Protein AF-A0A954REB1-F1 (afdb_monomer)

Foldseek 3Di:
DADALDADDDPVDGPPPLLQLQQLVNLVVCCVPFQQGARNQLRHGSVVSNVLLVVAFLEEEEEEDPLVLLQLLQVLLCVVQVAAEQEQDPLPPPDDDPDDPLVSLLVSLLVVLVSQVPDPSVGRYYYSDFSVLSVVVSVVVCVVDNDVVSVVSSVVSVVSGGGHSEYEYAAAPVDPSRVVVVVCCRPPVSHRYHYDHNDDSVVSNVVVNVSSVSSDDD

pLDDT: mean 83.95, std 13.03, range [30.69, 96.88]

Radius of gyration: 17.75 Å; Cα contacts (8 Å, |Δi|>4): 307; chains: 1; bounding box: 45×38×48 Å

Secondary structure (DSSP, 8-state):
--BTB--EEETTEEES-TTGGG-HHHHHHHHHHHTT-EETTTTEEHHHHHHHHHHS-SEEEEE-SSSHHHHHHHHHHHHHHTPEEEPPPPP---S-TT---HHHHHHHHHHHHHHHHT--TTS-EEES--HHHHHHHHHHHHHHH--HHHHHHHHHHHHHSPPPSEEEEEE-TT-HHHHHHHHHIIIII-S-EEEEES--HHHHHHHHHHHHHHHS--

Solvent-accessible surface area (backbone atoms only — not comparable to full-atom values): 12223 Å² total; per-residue (Å²): 108,76,61,78,79,52,75,41,86,48,101,90,48,52,34,47,39,73,66,51,66,54,25,41,88,56,29,55,66,44,28,76,79,45,24,78,46,57,41,74,68,43,70,39,28,33,37,56,39,44,48,45,58,71,72,43,48,53,32,36,21,28,35,39,89,80,41,58,65,29,44,54,31,39,54,52,38,19,64,77,69,73,26,49,72,45,70,70,75,82,75,76,79,83,63,58,93,94,59,76,48,72,66,57,54,52,49,54,50,49,54,52,39,53,54,62,68,65,57,64,60,92,42,43,34,38,21,31,46,45,74,62,65,55,47,53,56,49,49,59,47,38,76,76,77,55,55,73,67,57,55,49,53,48,53,56,51,60,74,67,41,83,76,53,52,34,39,34,38,48,32,44,90,88,39,68,72,44,47,54,52,49,50,44,42,58,71,70,63,31,55,47,53,46,81,40,73,66,60,53,63,68,57,45,34,50,53,51,51,52,47,56,59,35,40,54,85,131

Nearest PDB structures (foldseek):
  2cg8-assembly1_A-2  TM=9.782E-01  e=6.338E-03  Streptococcus pneumoniae
  2cg8-assembly1_D-2  TM=9.813E-01  e=1.199E-02  Streptococcus pneumoniae
  2cg8-assembly1_B-2  TM=9.786E-01  e=1.697E-02  Streptococcus pneumoniae
  2cg8-assembly1_C-2  TM=9.759E-01  e=2.267E-02  Streptococcus pneumoniae
  5hj7-assembly1_A  TM=1.704E-01  e=1.960E+00  Mycobacterium tuberculosis H37Rv

Structure (mmCIF, N/CA/C/O backbone):
data_AF-A0A954REB1-F1
#
_entry.id   AF-A0A954REB1-F1
#
loop_
_atom_site.group_PDB
_atom_site.id
_atom_site.type_symbol
_atom_site.label_atom_id
_atom_site.label_alt_id
_atom_site.label_comp_id
_atom_site.label_asym_id
_atom_site.label_entity_id
_atom_site.label_seq_id
_atom_site.pdbx_PDB_ins_code
_atom_site.Cartn_x
_atom_site.Cartn_y
_atom_site.Cartn_z
_atom_site.occupancy
_atom_site.B_iso_or_equiv
_atom_site.auth_seq_id
_atom_site.auth_comp_id
_atom_site.auth_asym_id
_atom_site.auth_atom_id
_atom_site.pdbx_PDB_model_num
ATOM 1 N N . LEU A 1 1 ? -13.334 11.063 14.063 1.00 62.19 1 LEU A N 1
ATOM 2 C CA . LEU A 1 1 ? -12.791 10.018 13.163 1.00 62.19 1 LEU A CA 1
ATOM 3 C C . LEU A 1 1 ? -13.455 10.110 11.793 1.00 62.19 1 LEU A C 1
ATOM 5 O O . LEU A 1 1 ? -12.738 10.362 10.836 1.00 62.19 1 LEU A O 1
ATOM 9 N N . LEU A 1 2 ? -14.789 10.056 11.723 1.00 56.69 2 LEU A N 1
ATOM 10 C CA . LEU A 1 2 ? -15.603 10.371 10.538 1.00 56.69 2 LEU A CA 1
ATOM 11 C C . LEU A 1 2 ? -16.667 11.426 10.893 1.00 56.69 2 LEU A C 1
ATOM 13 O O . LEU A 1 2 ? -17.084 11.494 12.048 1.00 56.69 2 LEU A O 1
ATOM 17 N N . HIS A 1 3 ? -17.086 12.249 9.927 1.00 58.00 3 HIS A N 1
ATOM 18 C CA . HIS A 1 3 ? -18.215 13.182 10.062 1.00 58.00 3 HIS A CA 1
ATOM 19 C C . HIS A 1 3 ? -18.982 13.246 8.730 1.00 58.00 3 HIS A C 1
ATOM 21 O O . HIS A 1 3 ? -18.710 14.092 7.873 1.00 58.00 3 HIS A O 1
ATOM 27 N N . GLY A 1 4 ? -19.910 12.306 8.527 1.00 65.44 4 GLY A N 1
ATOM 28 C CA . GLY A 1 4 ? -20.560 12.104 7.227 1.00 65.44 4 GLY A CA 1
ATOM 29 C C . GLY A 1 4 ? -19.529 11.853 6.118 1.00 65.44 4 GLY A C 1
ATOM 30 O O . GLY A 1 4 ? -18.540 11.165 6.345 1.00 65.44 4 GLY A O 1
ATOM 31 N N . GLN A 1 5 ? -19.722 12.483 4.955 1.00 67.38 5 GLN A N 1
ATOM 32 C CA . GLN A 1 5 ? -18.814 12.407 3.795 1.00 67.38 5 GLN A CA 1
ATOM 33 C C . GLN A 1 5 ? -17.758 13.525 3.764 1.00 67.38 5 GLN A C 1
ATOM 35 O O . GLN A 1 5 ? -17.158 13.802 2.725 1.00 67.38 5 GLN A O 1
ATOM 40 N N . GLN A 1 6 ? -17.567 14.243 4.872 1.00 67.31 6 GLN A N 1
ATOM 41 C CA . GLN A 1 6 ? -16.734 15.437 4.879 1.00 67.31 6 GLN A CA 1
ATOM 42 C C . GLN A 1 6 ? -15.244 15.091 4.798 1.00 67.31 6 GLN A C 1
ATOM 44 O O . GLN A 1 6 ? -14.688 14.494 5.719 1.00 67.31 6 GLN A O 1
ATOM 49 N N . ILE A 1 7 ? -14.595 15.567 3.734 1.00 72.62 7 ILE A N 1
ATOM 50 C CA . ILE A 1 7 ? -13.138 15.652 3.641 1.00 72.62 7 ILE A CA 1
ATOM 51 C C . ILE A 1 7 ? -12.725 17.080 4.001 1.00 72.62 7 ILE A C 1
ATOM 53 O O . ILE A 1 7 ? -13.187 18.043 3.388 1.00 72.62 7 ILE A O 1
ATOM 57 N N . ARG A 1 8 ? -11.876 17.234 5.016 1.00 73.00 8 ARG A N 1
ATOM 58 C CA . ARG A 1 8 ? -11.243 18.512 5.371 1.00 73.00 8 ARG A CA 1
ATOM 59 C C . ARG A 1 8 ? -9.771 18.263 5.603 1.00 73.00 8 ARG A C 1
ATOM 61 O O . ARG A 1 8 ? -9.441 17.388 6.387 1.00 73.00 8 ARG A O 1
ATOM 68 N N . ASP A 1 9 ? -8.917 19.049 4.968 1.00 64.69 9 ASP A N 1
ATOM 69 C CA . ASP A 1 9 ? -7.474 18.999 5.178 1.00 64.69 9 ASP A CA 1
ATOM 70 C C . ASP A 1 9 ? -6.990 20.414 5.494 1.00 64.69 9 ASP A C 1
ATOM 72 O O . ASP A 1 9 ? -6.832 21.258 4.615 1.00 64.69 9 ASP A O 1
ATOM 76 N N . THR A 1 10 ? -6.884 20.718 6.784 1.00 71.88 10 THR A N 1
ATOM 77 C CA . THR A 1 10 ? -6.397 22.006 7.286 1.00 71.88 10 THR A CA 1
ATOM 78 C C . THR A 1 10 ? -5.258 21.757 8.271 1.00 71.88 10 THR A C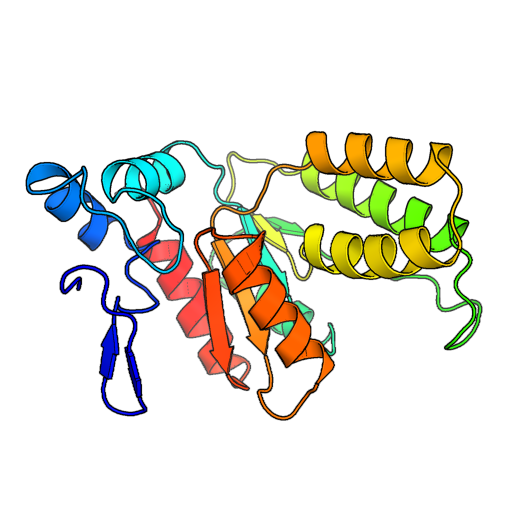 1
ATOM 80 O O . THR A 1 10 ? -5.252 20.707 8.919 1.00 71.88 10 THR A O 1
ATOM 83 N N . PRO A 1 11 ? -4.356 22.730 8.504 1.00 65.88 11 PRO A N 1
ATOM 84 C CA . PRO A 1 11 ? -3.264 22.565 9.468 1.00 65.88 11 PRO A CA 1
ATOM 85 C C . PRO A 1 11 ? -3.715 22.176 10.886 1.00 65.88 11 PRO A C 1
ATOM 87 O O . PRO A 1 11 ? -2.928 21.639 11.656 1.00 65.88 11 PRO A O 1
ATOM 90 N N . ARG A 1 12 ? -4.974 22.463 11.253 1.00 62.84 12 ARG A N 1
ATOM 91 C CA . ARG A 1 12 ? -5.532 22.203 12.592 1.00 62.84 12 ARG A CA 1
ATOM 92 C C . ARG A 1 12 ? -6.494 21.015 12.645 1.00 62.84 12 ARG A C 1
ATOM 94 O O . ARG A 1 12 ? -6.843 20.579 13.737 1.00 62.84 12 ARG A O 1
ATOM 101 N N . LEU A 1 13 ? -6.961 20.516 11.501 1.00 53.03 13 LEU A N 1
ATOM 102 C CA . LEU A 1 13 ? -7.974 19.465 11.432 1.00 53.03 13 LEU A CA 1
ATOM 103 C C . LEU A 1 13 ? -7.903 18.742 10.089 1.00 53.03 13 LEU A C 1
ATOM 105 O O . LEU A 1 13 ? -8.109 19.363 9.043 1.00 53.03 13 LEU A O 1
ATOM 109 N N . SER A 1 14 ? -7.700 17.427 10.155 1.00 64.06 14 SER A N 1
ATOM 110 C CA . SER A 1 14 ? -7.816 16.525 9.014 1.00 64.06 14 SER A CA 1
ATOM 111 C C . SER A 1 14 ? -8.945 15.513 9.260 1.00 64.06 14 SER A C 1
ATOM 113 O O . SER A 1 14 ? -8.950 14.815 10.279 1.00 64.06 14 SER A O 1
ATOM 115 N N . LEU A 1 15 ? -9.940 15.492 8.370 1.00 66.50 15 LEU A N 1
ATOM 116 C CA . LEU A 1 15 ? -11.106 14.608 8.390 1.00 66.50 15 LEU A CA 1
ATOM 117 C C . LEU A 1 15 ? -11.253 13.899 7.035 1.00 66.50 15 LEU A C 1
ATOM 119 O O . LEU A 1 15 ? -11.183 14.580 6.011 1.00 66.50 15 LEU A O 1
ATOM 123 N N . PRO A 1 16 ? -11.516 12.579 7.019 1.00 69.19 16 PRO A N 1
ATOM 124 C CA . PRO A 1 16 ? -11.254 11.637 8.111 1.00 69.19 16 PRO A CA 1
ATOM 125 C C . PRO A 1 16 ? -9.774 11.670 8.511 1.00 69.19 16 PRO A C 1
ATOM 127 O O . PRO A 1 16 ? -8.917 12.094 7.737 1.00 69.19 16 PRO A O 1
ATOM 130 N N . HIS A 1 17 ? -9.466 11.272 9.750 1.00 75.44 17 HIS A N 1
ATOM 131 C CA . HIS A 1 17 ? -8.082 11.342 10.221 1.00 75.44 17 HIS A CA 1
ATOM 132 C C . HIS A 1 17 ? -7.192 10.471 9.309 1.00 75.44 17 HIS A C 1
ATOM 134 O O . HIS A 1 17 ? -7.481 9.278 9.197 1.00 75.44 17 HIS A O 1
ATOM 140 N N . PRO A 1 18 ? -6.083 10.990 8.740 1.00 72.19 18 PRO A N 1
ATOM 141 C CA . PRO A 1 18 ? -5.297 10.307 7.700 1.00 72.19 18 PRO A CA 1
ATOM 142 C C . PRO A 1 18 ? -4.797 8.914 8.089 1.00 72.19 18 PRO A C 1
ATOM 144 O O . PRO A 1 18 ? -4.505 8.076 7.247 1.00 72.19 18 PRO A O 1
ATOM 147 N N .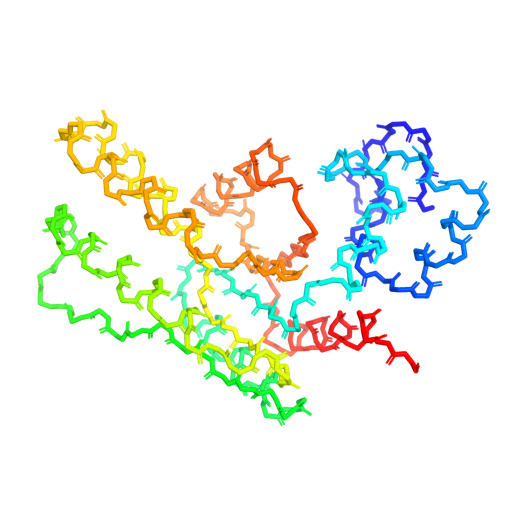 ARG A 1 19 ? -4.683 8.667 9.399 1.00 84.88 19 ARG A N 1
ATOM 148 C CA . ARG A 1 19 ? -4.205 7.398 9.960 1.00 84.88 19 ARG A CA 1
ATOM 149 C C . ARG A 1 19 ? -5.311 6.417 10.368 1.00 84.88 19 ARG A C 1
ATOM 151 O O . ARG A 1 19 ? -5.005 5.376 10.931 1.00 84.88 19 ARG A O 1
ATOM 158 N N . MET A 1 20 ? -6.589 6.747 10.174 1.00 87.44 20 MET A N 1
ATOM 159 C CA . MET A 1 20 ? -7.708 5.889 10.594 1.00 87.44 20 MET A CA 1
ATOM 160 C C . MET A 1 20 ? -7.754 4.585 9.789 1.00 87.44 20 MET A C 1
ATOM 162 O O . MET A 1 20 ? -7.896 3.518 10.378 1.00 87.44 20 MET A O 1
ATOM 166 N N . ALA A 1 21 ? -7.574 4.678 8.468 1.00 88.50 21 ALA A N 1
ATOM 167 C CA . ALA A 1 21 ? -7.785 3.599 7.499 1.00 88.50 21 ALA A CA 1
ATOM 168 C C . ALA A 1 21 ? -6.888 2.359 7.679 1.00 88.50 21 ALA A C 1
ATOM 170 O O . ALA A 1 21 ? -7.096 1.351 7.012 1.00 88.50 21 ALA A O 1
ATOM 171 N N . PHE A 1 22 ? -5.893 2.420 8.564 1.00 89.88 22 PHE A N 1
ATOM 172 C CA . PHE A 1 22 ? -4.959 1.324 8.820 1.00 89.88 22 PHE A CA 1
ATOM 173 C C . PHE A 1 22 ? -4.691 1.077 10.313 1.00 89.88 22 PHE A C 1
ATOM 175 O O . PHE A 1 22 ? -3.800 0.311 10.667 1.00 89.88 22 PHE A O 1
ATOM 182 N N . ARG A 1 23 ? -5.447 1.710 11.220 1.00 92.50 23 ARG A N 1
ATOM 183 C CA . ARG A 1 23 ? -5.324 1.464 12.665 1.00 92.50 23 ARG A CA 1
ATOM 184 C C . ARG A 1 23 ? -6.341 0.422 13.094 1.00 92.50 23 ARG A C 1
ATOM 186 O O . ARG A 1 23 ? -7.515 0.744 13.270 1.00 92.50 23 ARG A O 1
ATOM 193 N N . ARG A 1 24 ? -5.889 -0.811 13.329 1.00 91.75 24 ARG A N 1
ATOM 194 C CA . ARG A 1 24 ? -6.768 -1.923 13.717 1.00 91.75 24 ARG A CA 1
ATOM 195 C C . ARG A 1 24 ? -7.590 -1.607 14.968 1.00 91.75 24 ARG A C 1
ATOM 197 O O . ARG A 1 24 ? -8.799 -1.783 14.950 1.00 91.75 24 ARG A O 1
ATOM 204 N N . PHE A 1 25 ? -6.966 -1.051 16.007 1.00 89.94 25 PHE A N 1
ATOM 205 C CA . PHE A 1 25 ? -7.645 -0.675 17.258 1.00 89.94 25 PHE A CA 1
ATOM 206 C C . PHE A 1 25 ? -8.690 0.446 17.099 1.00 89.94 25 PHE A C 1
ATOM 208 O O . PHE A 1 25 ? -9.474 0.683 18.010 1.00 89.94 25 PHE A O 1
ATOM 215 N N . VAL A 1 26 ? -8.696 1.153 15.963 1.00 91.00 26 VAL A N 1
ATOM 216 C CA . VAL A 1 26 ? -9.747 2.115 15.603 1.00 91.00 26 VAL A CA 1
ATOM 217 C C . VAL A 1 26 ? -10.823 1.433 14.763 1.00 91.00 26 VAL A C 1
ATOM 219 O O . VAL A 1 26 ? -12.008 1.617 15.019 1.00 91.00 26 VAL A O 1
ATOM 222 N N . LEU A 1 27 ? -10.413 0.646 13.767 1.00 93.50 27 LEU A N 1
ATOM 223 C CA . LEU A 1 27 ? -11.323 0.012 12.816 1.00 93.50 27 LEU A CA 1
ATOM 224 C C . LEU A 1 27 ? -12.145 -1.116 13.436 1.00 93.50 27 LEU A C 1
ATOM 226 O O . LEU A 1 27 ? -13.314 -1.237 13.100 1.00 93.50 27 LEU A O 1
ATOM 230 N N . GLN A 1 28 ? -11.571 -1.910 14.341 1.00 94.06 28 GLN A N 1
ATOM 231 C CA . GLN A 1 28 ? -12.268 -3.020 14.992 1.00 94.06 28 GLN A CA 1
ATOM 232 C C . GLN A 1 28 ? -13.515 -2.555 15.766 1.00 94.06 28 GLN A C 1
ATOM 234 O O . GLN A 1 28 ? -14.609 -2.966 15.383 1.00 94.06 28 GLN A O 1
ATOM 239 N N . PRO A 1 29 ? -13.419 -1.645 16.757 1.00 94.12 29 PRO A N 1
ATOM 240 C CA . PRO A 1 29 ? -14.615 -1.151 17.440 1.00 94.12 29 PRO A CA 1
ATOM 241 C C . PRO A 1 29 ? -15.532 -0.336 16.514 1.00 94.12 29 PRO A C 1
ATOM 243 O O . PRO A 1 29 ? -16.748 -0.367 16.671 1.00 94.12 29 PRO A O 1
ATOM 246 N N . ALA A 1 30 ? -14.990 0.383 15.522 1.00 92.69 30 ALA A N 1
ATOM 247 C CA . ALA A 1 30 ? -15.815 1.127 14.568 1.00 92.69 30 ALA A CA 1
ATOM 248 C C . ALA A 1 30 ? -16.649 0.201 13.661 1.00 92.69 30 ALA A C 1
ATOM 250 O O . ALA A 1 30 ? -17.788 0.530 13.336 1.00 92.69 30 ALA A O 1
ATOM 251 N N . ALA A 1 31 ? -16.110 -0.959 13.280 1.00 94.81 31 ALA A N 1
ATOM 252 C CA . ALA A 1 31 ? -16.818 -1.948 12.474 1.00 94.81 31 ALA A CA 1
ATOM 253 C C . ALA A 1 31 ? -17.989 -2.590 13.235 1.00 94.81 31 ALA A C 1
ATOM 255 O O . ALA A 1 31 ? -19.005 -2.895 12.616 1.00 94.81 31 ALA A O 1
ATOM 256 N N . GLU A 1 32 ? -17.873 -2.743 14.559 1.00 94.56 32 GLU A N 1
ATOM 257 C CA . GLU A 1 32 ? -18.934 -3.285 15.421 1.00 94.56 32 GLU A CA 1
ATOM 258 C C . GLU A 1 32 ? -20.166 -2.369 15.488 1.00 94.56 32 GLU A C 1
ATOM 260 O O . GLU A 1 32 ? -21.291 -2.858 15.574 1.00 94.56 32 GLU A O 1
ATOM 265 N N . VAL A 1 33 ? -19.969 -1.046 15.430 1.00 94.50 33 VAL A N 1
ATOM 266 C CA . VAL A 1 33 ? -21.052 -0.055 15.591 1.00 94.50 33 VAL A CA 1
ATOM 267 C C . VAL A 1 33 ? -21.540 0.570 14.282 1.00 94.50 33 VAL A C 1
ATOM 269 O O . VAL A 1 33 ? -22.653 1.087 14.238 1.00 94.50 33 VAL A O 1
ATOM 272 N N . GLY A 1 34 ? -20.724 0.561 13.227 1.00 93.25 34 GLY A N 1
ATOM 273 C CA . GLY A 1 34 ? -21.002 1.272 11.974 1.00 93.25 34 GLY A CA 1
ATOM 274 C C . GLY A 1 34 ? -20.155 0.760 10.814 1.00 93.25 34 GLY A C 1
ATOM 275 O O . GLY A 1 34 ? -19.508 1.540 10.114 1.00 93.25 34 GLY A O 1
ATOM 276 N N . GLY A 1 35 ? -20.103 -0.562 10.635 1.00 93.50 35 GLY A N 1
ATOM 277 C CA . GLY A 1 35 ? -19.270 -1.208 9.618 1.00 93.50 35 GLY A CA 1
ATOM 278 C C . GLY A 1 35 ? -19.578 -0.806 8.172 1.00 93.50 35 GLY A C 1
ATOM 279 O O . GLY A 1 35 ? -18.681 -0.883 7.336 1.00 93.50 35 GLY A O 1
ATOM 280 N N . ASP A 1 36 ? -20.792 -0.341 7.883 1.00 95.88 36 ASP A N 1
ATOM 281 C CA . ASP A 1 36 ? -21.260 0.138 6.577 1.00 95.88 36 ASP A CA 1
ATOM 282 C C . ASP A 1 36 ? -20.881 1.599 6.276 1.00 95.88 36 ASP A C 1
ATOM 284 O O . ASP A 1 36 ? -20.963 2.034 5.124 1.00 95.88 36 ASP A O 1
ATOM 288 N N . MET A 1 37 ? -20.411 2.355 7.276 1.00 93.62 37 MET A N 1
ATOM 289 C CA . MET A 1 37 ? -19.934 3.724 7.079 1.00 93.62 37 MET A CA 1
ATOM 290 C C . MET A 1 37 ? -18.781 3.754 6.077 1.00 93.62 37 MET A C 1
ATOM 292 O O . MET A 1 37 ? -17.829 2.984 6.185 1.00 93.62 37 MET A O 1
ATOM 296 N N . VAL A 1 38 ? -18.843 4.680 5.122 1.00 92.94 38 VAL A N 1
ATOM 297 C CA . VAL A 1 38 ? -17.830 4.823 4.072 1.00 92.94 38 VAL A CA 1
ATOM 298 C C . VAL A 1 38 ? -16.747 5.804 4.511 1.00 92.94 38 VAL A C 1
ATOM 300 O O . VAL A 1 38 ? -17.036 6.930 4.910 1.00 92.94 38 VAL A O 1
ATOM 303 N N . ASP A 1 39 ? -15.488 5.392 4.397 1.00 90.06 39 ASP A N 1
ATOM 304 C CA . ASP A 1 39 ? -14.339 6.285 4.460 1.00 90.06 39 ASP A CA 1
ATOM 305 C C . ASP A 1 39 ? -14.210 7.040 3.124 1.00 90.06 39 ASP A C 1
ATOM 307 O O . ASP A 1 39 ? -13.945 6.417 2.095 1.00 90.06 39 ASP A O 1
ATOM 311 N N . PRO A 1 40 ? -14.386 8.372 3.083 1.00 87.25 40 PRO A N 1
ATOM 312 C CA . PRO A 1 40 ? -14.406 9.114 1.824 1.00 87.25 40 PRO A CA 1
ATOM 313 C C . PRO A 1 40 ? -13.034 9.198 1.129 1.00 87.25 40 PRO A C 1
ATOM 315 O O . PRO A 1 40 ? -12.990 9.525 -0.055 1.00 87.25 40 PRO A O 1
ATOM 318 N N . GLN A 1 41 ? -11.925 8.888 1.819 1.00 85.69 41 GLN A N 1
ATOM 319 C CA . GLN A 1 41 ? -10.585 8.858 1.214 1.00 85.69 41 GLN A CA 1
ATOM 320 C C . GLN A 1 41 ? -10.383 7.615 0.338 1.00 85.69 41 GLN A C 1
ATOM 322 O O . GLN A 1 41 ? -9.893 7.711 -0.784 1.00 85.69 41 GLN A O 1
ATOM 327 N N . THR A 1 42 ? -10.780 6.445 0.835 1.00 90.06 42 THR A N 1
ATOM 328 C CA . THR A 1 42 ? -10.662 5.166 0.115 1.00 90.06 42 THR A CA 1
ATOM 329 C C . THR A 1 42 ? -11.935 4.791 -0.647 1.00 90.06 42 THR A C 1
ATOM 331 O O . THR A 1 42 ? -11.910 3.965 -1.554 1.00 90.06 42 THR A O 1
ATOM 334 N N . GLY A 1 43 ? -13.079 5.378 -0.294 1.00 92.19 43 GLY A N 1
ATOM 335 C CA . GLY A 1 43 ? -14.395 4.930 -0.751 1.00 92.19 43 GLY A CA 1
ATOM 336 C C . GLY A 1 43 ? -14.786 3.547 -0.218 1.00 92.19 43 GLY A C 1
ATOM 337 O O . GLY A 1 43 ? -15.731 2.947 -0.728 1.00 92.19 43 GLY A O 1
ATOM 338 N N . TRP A 1 44 ? -14.054 3.002 0.758 1.00 94.75 44 TRP A N 1
ATOM 339 C CA . TRP A 1 44 ? -14.336 1.698 1.351 1.00 94.75 44 TRP A CA 1
ATOM 340 C C . TRP A 1 44 ? -15.157 1.852 2.622 1.00 94.75 44 TRP A C 1
ATOM 342 O O . TRP A 1 44 ? -15.005 2.814 3.369 1.00 94.75 44 TRP A O 1
ATOM 352 N N . THR A 1 45 ? -16.006 0.868 2.895 1.00 96.12 45 THR A N 1
ATOM 353 C CA . THR A 1 45 ? -16.679 0.756 4.191 1.00 96.12 45 THR A CA 1
ATOM 354 C C . THR A 1 45 ? -15.664 0.470 5.301 1.00 96.12 45 THR A C 1
ATOM 356 O O . THR A 1 45 ? -14.657 -0.196 5.040 1.00 96.12 45 THR A O 1
ATOM 359 N N . ILE A 1 46 ? -15.952 0.857 6.542 1.00 95.75 46 ILE A N 1
ATOM 360 C CA . ILE A 1 46 ? -15.113 0.522 7.703 1.00 95.75 46 ILE A CA 1
ATOM 361 C C . ILE A 1 46 ? -14.895 -0.994 7.835 1.00 95.75 46 ILE A C 1
ATOM 363 O O . ILE A 1 46 ? -13.766 -1.421 8.080 1.00 95.75 46 ILE A O 1
ATOM 367 N N . ALA A 1 47 ? -15.922 -1.814 7.584 1.00 96.38 47 ALA A N 1
ATOM 368 C CA . ALA A 1 47 ? -15.802 -3.274 7.587 1.00 96.38 47 ALA A CA 1
ATOM 369 C C . ALA A 1 47 ? -14.773 -3.772 6.556 1.00 96.38 47 ALA A C 1
ATOM 371 O O . ALA A 1 47 ? -13.867 -4.528 6.896 1.00 96.38 47 ALA A O 1
ATOM 372 N N . ARG A 1 48 ? -14.846 -3.274 5.315 1.00 96.56 48 ARG A N 1
ATOM 373 C CA . ARG A 1 48 ? -13.866 -3.566 4.253 1.00 96.56 48 ARG A CA 1
ATOM 374 C C . ARG A 1 48 ? -12.443 -3.113 4.599 1.00 96.56 48 ARG A C 1
ATOM 376 O O . ARG A 1 48 ? -11.490 -3.789 4.226 1.00 96.56 48 ARG A O 1
ATOM 383 N N . LEU A 1 49 ? -12.269 -1.982 5.289 1.00 95.88 49 LEU A N 1
ATOM 384 C CA . LEU A 1 49 ? -10.945 -1.546 5.752 1.00 95.88 49 LEU A CA 1
ATOM 385 C C . LEU A 1 49 ? -10.364 -2.526 6.779 1.00 95.88 49 LEU A C 1
ATOM 387 O O . LEU A 1 49 ? -9.190 -2.883 6.683 1.00 95.88 49 LEU A O 1
ATOM 391 N N . LEU A 1 50 ? -11.182 -2.989 7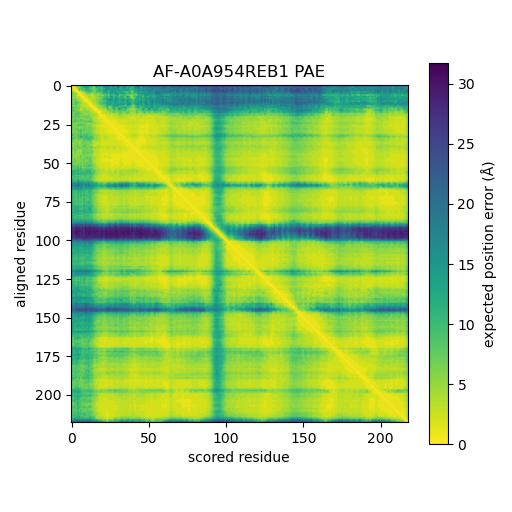.728 1.00 95.44 50 LEU A N 1
ATOM 392 C CA . LEU A 1 50 ? -10.773 -4.001 8.702 1.00 95.44 50 LEU A CA 1
ATOM 393 C C . LEU A 1 50 ? -10.440 -5.336 8.019 1.00 95.44 50 LEU A C 1
ATOM 395 O O . LEU A 1 50 ? -9.368 -5.889 8.258 1.00 95.44 50 LEU A O 1
ATOM 399 N N . GLU A 1 51 ? -11.306 -5.801 7.115 1.00 95.44 51 GLU A N 1
ATOM 400 C CA . GLU A 1 51 ? -11.093 -7.011 6.315 1.00 95.44 51 GLU A CA 1
ATOM 401 C C . GLU A 1 51 ? -9.794 -6.929 5.503 1.00 95.44 51 GLU A C 1
ATOM 403 O O . GLU A 1 51 ? -9.020 -7.881 5.464 1.00 95.44 51 GLU A O 1
ATOM 408 N N . HIS A 1 52 ? -9.492 -5.772 4.908 1.00 94.75 52 HIS A N 1
ATOM 409 C CA . HIS A 1 52 ? -8.238 -5.553 4.187 1.00 94.75 52 HIS A CA 1
ATOM 410 C C . HIS A 1 52 ? -7.007 -5.711 5.087 1.00 94.75 52 HIS A C 1
ATOM 412 O O . HIS A 1 52 ? -6.032 -6.343 4.671 1.00 94.75 52 HIS A O 1
ATOM 418 N N . LEU A 1 53 ? -7.037 -5.188 6.319 1.00 93.12 53 LEU A N 1
ATOM 419 C CA . LEU A 1 53 ? -5.945 -5.403 7.279 1.00 93.12 53 LEU A CA 1
ATOM 420 C C . LEU A 1 53 ? -5.777 -6.882 7.644 1.00 93.12 53 LEU A C 1
ATOM 422 O O . LEU A 1 53 ? -4.660 -7.317 7.933 1.00 93.12 53 LEU A O 1
ATOM 426 N N . ASP A 1 54 ? -6.876 -7.632 7.610 1.00 91.75 54 ASP A N 1
ATOM 427 C CA . ASP A 1 54 ? -6.971 -9.029 8.011 1.00 91.75 54 ASP A CA 1
ATOM 428 C C . ASP A 1 54 ? -6.599 -10.032 6.913 1.00 91.75 54 ASP A C 1
ATOM 430 O O . ASP A 1 54 ? -6.019 -11.076 7.216 1.00 91.75 54 ASP A O 1
ATOM 434 N N . ALA A 1 55 ? -6.925 -9.727 5.660 1.00 90.56 55 ALA A N 1
ATOM 435 C CA . ALA A 1 55 ? -6.745 -10.619 4.519 1.00 90.56 55 ALA A CA 1
ATOM 436 C C . ALA A 1 55 ? -5.463 -10.337 3.721 1.00 90.56 55 ALA A C 1
ATOM 438 O O . ALA A 1 55 ? -4.979 -11.208 2.999 1.00 90.56 55 ALA A O 1
ATOM 439 N N . THR A 1 56 ? -4.902 -9.129 3.829 1.00 89.94 56 THR A N 1
ATOM 440 C CA . THR A 1 56 ? -3.724 -8.743 3.041 1.00 89.94 56 THR A CA 1
ATOM 441 C C . THR A 1 56 ? -2.430 -9.154 3.756 1.00 89.94 56 THR A C 1
ATOM 443 O O . THR A 1 56 ? -2.337 -8.996 4.977 1.00 89.94 56 THR A O 1
ATOM 446 N N . PRO A 1 57 ? -1.396 -9.626 3.036 1.00 89.12 57 PRO A N 1
ATOM 447 C CA . PRO A 1 57 ? -0.047 -9.786 3.579 1.00 89.12 57 PRO A CA 1
ATOM 448 C C . PRO A 1 57 ? 0.494 -8.519 4.245 1.00 89.12 57 PRO A C 1
ATOM 450 O O . PRO A 1 57 ? 0.134 -7.412 3.847 1.00 89.12 57 PRO A O 1
ATOM 453 N N . ASP A 1 58 ? 1.417 -8.659 5.198 1.00 90.88 58 ASP A N 1
ATOM 454 C CA . ASP A 1 58 ? 2.127 -7.534 5.831 1.00 90.88 58 ASP A CA 1
ATOM 455 C C . ASP A 1 58 ? 3.180 -6.918 4.891 1.00 90.88 58 ASP A C 1
ATOM 457 O O . ASP A 1 58 ? 4.356 -6.810 5.223 1.00 90.88 58 ASP A O 1
ATOM 461 N N . TYR A 1 59 ? 2.748 -6.518 3.695 1.00 93.31 59 TYR A N 1
ATOM 462 C CA . TYR A 1 59 ? 3.548 -5.829 2.695 1.00 93.31 59 TYR A CA 1
ATOM 463 C C . TYR A 1 59 ? 3.260 -4.323 2.725 1.00 93.31 59 TYR A C 1
ATOM 465 O O . TYR A 1 59 ? 2.130 -3.892 2.487 1.00 93.31 59 TYR A O 1
ATOM 473 N N . LEU A 1 60 ? 4.290 -3.518 2.985 1.00 95.44 60 LEU A N 1
ATOM 474 C CA . LEU A 1 60 ? 4.250 -2.060 2.915 1.00 95.44 60 LEU A CA 1
ATOM 475 C C . LEU A 1 60 ? 5.156 -1.555 1.785 1.00 95.44 60 LEU A C 1
ATOM 477 O O . LEU A 1 60 ? 6.315 -1.954 1.681 1.00 95.44 60 LEU A O 1
ATOM 481 N N . ALA A 1 61 ? 4.641 -0.647 0.960 1.00 95.38 61 ALA A N 1
ATOM 482 C CA . ALA A 1 61 ? 5.413 -0.001 -0.097 1.00 95.38 61 ALA A CA 1
ATOM 483 C C . ALA A 1 61 ? 5.690 1.454 0.281 1.00 95.38 61 ALA A C 1
ATOM 485 O O . ALA A 1 61 ? 4.756 2.186 0.596 1.00 95.38 61 ALA A O 1
ATOM 486 N N . VAL A 1 62 ? 6.947 1.883 0.219 1.00 94.94 62 VAL A N 1
ATOM 487 C CA . VAL A 1 62 ? 7.352 3.285 0.351 1.00 94.94 62 VAL A CA 1
ATOM 488 C C . VAL A 1 62 ? 7.741 3.792 -1.031 1.00 94.94 62 VAL A C 1
ATOM 490 O O . VAL A 1 62 ? 8.511 3.146 -1.729 1.00 94.94 62 VAL A O 1
ATOM 493 N N . SER A 1 63 ? 7.208 4.936 -1.444 1.00 89.50 63 SER A N 1
ATOM 494 C CA . SER A 1 63 ? 7.547 5.572 -2.719 1.00 89.50 63 SER A CA 1
ATOM 495 C C . SER A 1 63 ? 7.790 7.062 -2.493 1.00 89.50 63 SER A C 1
ATOM 497 O O . SER A 1 63 ? 7.044 7.695 -1.751 1.00 89.50 63 SER A O 1
ATOM 499 N N . GLY A 1 64 ? 8.819 7.615 -3.136 1.00 78.81 64 GLY A N 1
ATOM 500 C CA . GLY A 1 64 ? 9.164 9.040 -3.093 1.00 78.81 64 GLY A CA 1
ATOM 501 C C . GLY A 1 64 ? 10.013 9.459 -4.294 1.00 78.81 64 GLY A C 1
ATOM 502 O O . GLY A 1 64 ? 10.489 8.590 -5.030 1.00 78.81 64 GLY A O 1
ATOM 503 N N . HIS A 1 65 ? 10.175 10.770 -4.489 1.00 69.31 65 HIS A N 1
ATOM 504 C CA . HIS A 1 65 ? 10.776 11.373 -5.686 1.00 69.31 65 HIS A CA 1
ATOM 505 C C . HIS A 1 65 ? 12.209 10.899 -5.986 1.00 69.31 65 HIS A C 1
ATOM 507 O O . HIS A 1 65 ? 12.489 10.469 -7.104 1.00 69.31 65 HIS A O 1
ATOM 513 N N . ASP A 1 66 ? 13.117 10.939 -5.006 1.00 68.19 66 ASP A N 1
ATOM 514 C CA . ASP A 1 66 ? 14.548 10.709 -5.255 1.00 68.19 66 ASP A CA 1
ATOM 515 C C . ASP A 1 66 ? 14.982 9.235 -5.161 1.00 68.19 66 ASP A C 1
ATOM 517 O O . ASP A 1 66 ? 16.110 8.903 -5.520 1.00 68.19 66 ASP A O 1
ATOM 521 N N . GLY A 1 67 ? 14.112 8.337 -4.678 1.00 78.75 67 GLY A N 1
ATOM 522 C CA . GLY A 1 67 ? 14.398 6.916 -4.419 1.00 78.75 67 GLY A CA 1
ATOM 523 C C . GLY A 1 67 ? 15.436 6.659 -3.314 1.00 78.75 67 GLY A C 1
ATOM 524 O O . GLY A 1 67 ? 15.301 5.703 -2.552 1.00 78.75 67 GLY A O 1
ATOM 525 N N . VAL A 1 68 ? 16.435 7.532 -3.172 1.00 86.50 68 VAL A N 1
ATOM 526 C CA . VAL A 1 68 ? 17.507 7.478 -2.177 1.00 86.50 68 VAL A CA 1
ATOM 527 C C . VAL A 1 68 ? 16.936 7.595 -0.771 1.00 86.50 68 VAL A C 1
ATOM 529 O O . VAL A 1 68 ? 17.264 6.771 0.087 1.00 86.50 68 VAL A O 1
ATOM 532 N N . GLN A 1 69 ? 16.062 8.575 -0.516 1.00 89.44 69 GLN A N 1
ATOM 533 C CA . GLN A 1 69 ? 15.460 8.747 0.803 1.00 89.44 69 GLN A CA 1
ATOM 534 C C . GLN A 1 69 ? 14.598 7.535 1.167 1.00 89.44 69 GLN A C 1
ATOM 536 O O . GLN A 1 69 ? 14.751 6.966 2.252 1.00 89.44 69 GLN A O 1
ATOM 541 N N . ALA A 1 70 ? 13.752 7.088 0.232 1.00 91.31 70 ALA A N 1
ATOM 542 C CA . ALA A 1 70 ? 12.923 5.900 0.407 1.00 91.31 70 ALA A CA 1
ATOM 543 C C . ALA A 1 70 ? 13.787 4.685 0.768 1.00 91.31 70 ALA A C 1
ATOM 545 O O . ALA A 1 70 ? 13.528 4.034 1.780 1.00 91.31 70 ALA A O 1
ATOM 546 N N . GLN A 1 71 ? 14.872 4.444 0.025 1.00 93.19 71 GLN A N 1
ATOM 547 C CA . GLN A 1 71 ? 15.801 3.344 0.268 1.00 93.19 71 GLN A CA 1
ATOM 548 C C . GLN A 1 71 ? 16.457 3.409 1.660 1.00 93.19 71 GLN A C 1
ATOM 550 O O . GLN A 1 71 ? 16.571 2.379 2.337 1.00 93.19 71 GLN A O 1
ATOM 555 N N . ARG A 1 72 ? 16.886 4.596 2.118 1.00 9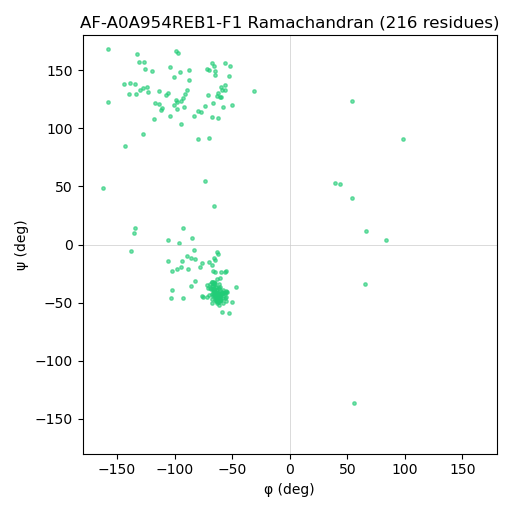4.25 72 ARG A N 1
ATOM 556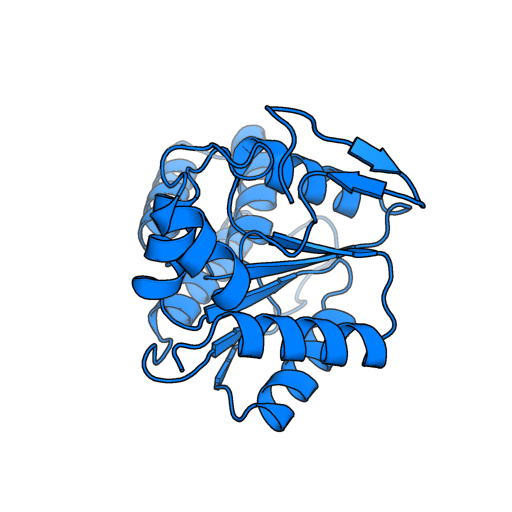 C CA . ARG A 1 72 ? 17.441 4.776 3.475 1.00 94.25 72 ARG A CA 1
ATOM 557 C C . ARG A 1 72 ? 16.402 4.458 4.547 1.00 94.25 72 ARG A C 1
ATOM 559 O O . ARG A 1 72 ? 16.707 3.711 5.479 1.00 94.25 72 ARG A O 1
ATOM 566 N N . ILE A 1 73 ? 15.187 4.981 4.400 1.00 95.44 73 ILE A N 1
ATOM 567 C CA . ILE A 1 73 ? 14.089 4.797 5.355 1.00 95.44 73 ILE A CA 1
ATOM 568 C C . ILE A 1 73 ? 13.699 3.320 5.452 1.00 95.44 73 ILE A C 1
ATOM 570 O O . ILE A 1 73 ? 13.671 2.768 6.553 1.00 95.44 73 ILE A O 1
ATOM 574 N N . VAL A 1 74 ? 13.469 2.635 4.326 1.00 96.19 74 VAL A N 1
ATOM 575 C CA . VAL A 1 74 ? 13.035 1.228 4.364 1.00 96.19 74 VAL A CA 1
ATOM 576 C C . VAL A 1 74 ? 14.100 0.307 4.942 1.00 96.19 74 VAL A C 1
ATOM 578 O O . VAL A 1 74 ? 13.761 -0.639 5.647 1.00 96.19 74 VAL A O 1
ATOM 581 N N . ARG A 1 75 ? 15.393 0.601 4.731 1.00 96.62 75 ARG A N 1
ATOM 582 C CA . ARG A 1 75 ? 16.495 -0.141 5.365 1.00 96.62 75 ARG A CA 1
ATOM 583 C C . ARG A 1 75 ? 16.463 0.009 6.884 1.00 96.62 75 ARG A C 1
ATOM 585 O O . ARG A 1 75 ? 16.681 -0.976 7.588 1.00 96.62 75 ARG A O 1
ATOM 592 N N . GLN A 1 76 ? 16.209 1.216 7.388 1.00 96.88 76 GLN A N 1
ATOM 593 C CA . GLN A 1 76 ? 16.114 1.472 8.827 1.00 96.88 76 GLN A CA 1
ATOM 594 C C . GLN A 1 76 ? 14.888 0.784 9.440 1.00 96.88 76 GLN A C 1
ATOM 596 O O . GLN A 1 76 ? 15.029 0.070 10.433 1.00 96.88 76 GLN A O 1
ATOM 601 N N . VAL A 1 77 ? 13.718 0.904 8.807 1.00 96.06 77 VAL A N 1
ATOM 602 C CA . VAL A 1 77 ? 12.482 0.246 9.261 1.00 96.06 77 VAL A CA 1
ATOM 603 C C . VAL A 1 77 ? 12.613 -1.280 9.225 1.00 96.06 77 VAL A C 1
ATOM 605 O O . VAL A 1 77 ? 12.275 -1.947 10.202 1.00 96.06 77 VAL A O 1
ATOM 608 N N . ALA A 1 78 ? 13.155 -1.848 8.142 1.00 95.88 78 ALA A N 1
ATOM 609 C CA . ALA A 1 78 ? 13.348 -3.292 8.015 1.00 95.88 78 ALA A CA 1
ATOM 610 C C . ALA A 1 78 ? 14.237 -3.852 9.131 1.00 95.88 78 ALA A C 1
ATOM 612 O O . ALA A 1 78 ? 13.918 -4.894 9.702 1.00 95.88 78 ALA A O 1
ATOM 613 N N . ARG A 1 79 ? 15.314 -3.135 9.486 1.00 95.50 79 ARG A N 1
ATOM 614 C CA . ARG A 1 79 ? 16.183 -3.489 10.618 1.00 95.50 79 ARG A CA 1
ATOM 615 C C . ARG A 1 79 ? 15.445 -3.398 11.951 1.00 95.50 79 ARG A C 1
ATOM 617 O O . ARG A 1 79 ? 15.513 -4.339 12.732 1.00 95.50 79 ARG A O 1
ATOM 624 N N . ALA A 1 80 ? 14.731 -2.300 12.198 1.00 93.44 80 ALA A N 1
ATOM 625 C CA . ALA A 1 80 ? 14.033 -2.067 13.462 1.00 93.44 80 ALA A CA 1
ATOM 626 C C . ALA A 1 80 ? 12.911 -3.087 13.723 1.00 93.44 80 ALA A C 1
ATOM 628 O O . ALA A 1 80 ? 12.702 -3.499 14.861 1.00 93.44 80 ALA A O 1
ATOM 629 N N . LEU A 1 81 ? 12.198 -3.513 12.675 1.00 91.75 81 LEU A N 1
ATOM 630 C CA . LEU A 1 81 ? 11.028 -4.391 12.786 1.00 91.75 81 LEU A CA 1
ATOM 631 C C . LEU A 1 81 ? 11.276 -5.838 12.342 1.00 91.75 81 LEU A C 1
ATOM 633 O O . LEU A 1 81 ? 10.335 -6.634 12.345 1.00 91.75 81 LEU A O 1
ATOM 637 N N . SER A 1 82 ? 12.516 -6.182 11.976 1.00 93.19 82 SER A N 1
ATOM 638 C CA . SER A 1 82 ? 12.893 -7.498 11.432 1.00 93.19 82 SER A CA 1
ATOM 639 C C . SER A 1 82 ? 12.050 -7.918 10.216 1.00 93.19 82 SER A C 1
ATOM 641 O O . SER A 1 82 ? 11.649 -9.076 10.088 1.00 93.19 82 SER A O 1
ATOM 643 N N . CYS A 1 83 ? 11.761 -6.968 9.324 1.00 93.19 83 CYS A N 1
ATOM 644 C CA . CYS A 1 83 ? 11.022 -7.219 8.085 1.00 93.19 83 CYS A CA 1
ATOM 645 C C . CYS A 1 83 ? 11.967 -7.637 6.950 1.00 93.19 83 CYS A C 1
ATOM 647 O O . CYS A 1 83 ? 13.118 -7.200 6.882 1.00 93.19 83 CYS A O 1
ATOM 649 N N . GLN A 1 84 ? 11.463 -8.443 6.016 1.00 95.06 84 GLN A N 1
ATOM 650 C CA . GLN A 1 84 ? 12.105 -8.648 4.725 1.00 95.06 84 GLN A CA 1
ATOM 651 C C . GLN A 1 84 ? 12.188 -7.302 3.998 1.00 95.06 84 GLN A C 1
ATOM 653 O O . GLN A 1 84 ? 11.190 -6.602 3.827 1.00 95.06 84 GLN A O 1
A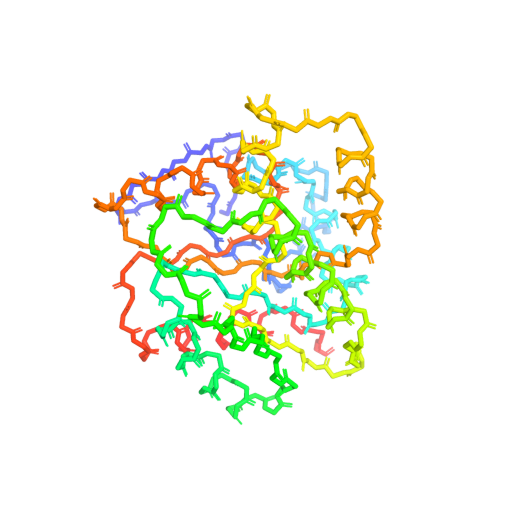TOM 658 N N . LEU A 1 85 ? 13.394 -6.951 3.567 1.00 95.25 85 LEU A N 1
ATOM 659 C CA . LEU A 1 85 ? 13.647 -5.760 2.773 1.00 95.25 85 LEU A CA 1
ATOM 660 C C . LEU A 1 85 ? 13.599 -6.122 1.286 1.00 95.25 85 LEU A C 1
ATOM 662 O O . LEU A 1 85 ? 14.333 -7.008 0.852 1.00 95.25 85 LEU A O 1
ATOM 666 N N . ALA A 1 86 ? 12.783 -5.412 0.511 1.00 93.69 86 ALA A N 1
ATOM 667 C CA . ALA A 1 86 ? 12.696 -5.563 -0.938 1.00 93.69 86 ALA A CA 1
ATOM 668 C C . ALA A 1 86 ? 13.089 -4.252 -1.623 1.00 93.69 86 ALA A C 1
ATOM 670 O O . ALA A 1 86 ? 12.353 -3.273 -1.580 1.00 93.69 86 ALA A O 1
ATOM 671 N N . LEU A 1 87 ? 14.262 -4.219 -2.245 1.00 91.94 87 LEU A N 1
ATOM 672 C CA . LEU A 1 87 ? 14.751 -3.019 -2.919 1.00 91.94 87 LEU A CA 1
ATOM 673 C C . LEU A 1 87 ? 14.525 -3.124 -4.418 1.00 91.94 87 LEU A C 1
ATOM 675 O O . LEU A 1 87 ? 14.676 -4.205 -4.990 1.00 91.94 87 LEU A O 1
ATOM 679 N N . ARG A 1 88 ? 14.215 -1.996 -5.054 1.00 87.75 88 ARG A N 1
ATOM 680 C CA . ARG A 1 88 ? 14.207 -1.899 -6.510 1.00 87.75 88 ARG A CA 1
ATOM 681 C C . ARG A 1 88 ? 15.584 -2.323 -7.046 1.00 87.75 88 ARG A C 1
ATOM 683 O O . ARG A 1 88 ? 16.601 -1.848 -6.528 1.00 87.75 88 ARG A O 1
ATOM 690 N N . PRO A 1 89 ? 15.642 -3.186 -8.076 1.00 80.25 89 PRO A N 1
ATOM 691 C CA . PRO A 1 89 ? 16.894 -3.475 -8.758 1.00 80.25 89 PRO A CA 1
ATOM 692 C C . PRO A 1 89 ? 17.517 -2.175 -9.285 1.00 80.25 89 PRO A C 1
ATOM 694 O O . PRO A 1 89 ? 16.784 -1.332 -9.808 1.00 80.25 89 PRO A O 1
ATOM 697 N N . PRO A 1 90 ? 18.838 -1.972 -9.156 1.00 70.69 90 PRO A N 1
ATOM 698 C CA . PRO A 1 90 ? 19.482 -0.825 -9.776 1.00 70.69 90 PRO A CA 1
ATOM 699 C C . PRO A 1 90 ? 19.220 -0.886 -11.281 1.00 70.69 90 PRO A C 1
ATOM 701 O O . PRO A 1 90 ? 19.600 -1.852 -11.943 1.00 70.69 90 PRO A O 1
ATOM 704 N N . VAL A 1 91 ? 18.544 0.130 -11.815 1.00 62.50 91 VAL A N 1
ATOM 705 C CA . VAL A 1 91 ? 18.423 0.287 -13.263 1.00 62.50 91 VAL A CA 1
ATOM 706 C C . VAL A 1 91 ? 19.832 0.600 -13.747 1.00 62.50 91 VAL A C 1
ATOM 708 O O . VAL A 1 91 ? 20.466 1.521 -13.237 1.00 62.50 91 VAL A O 1
ATOM 711 N N . SER A 1 92 ? 20.377 -0.216 -14.648 1.00 49.62 92 SER A N 1
ATOM 712 C CA . SER A 1 92 ? 21.678 0.087 -15.233 1.00 49.62 92 SER A CA 1
ATOM 713 C C . SER A 1 92 ? 21.530 1.407 -15.990 1.00 49.62 92 SER A C 1
ATOM 715 O O . SER A 1 92 ? 20.863 1.441 -17.019 1.00 49.62 92 SER A O 1
ATOM 717 N N . ASP A 1 93 ? 22.124 2.487 -15.473 1.00 40.16 93 ASP A N 1
ATOM 718 C CA . ASP A 1 93 ? 22.186 3.824 -16.091 1.00 40.16 93 ASP A CA 1
ATOM 719 C C . ASP A 1 93 ? 23.022 3.841 -17.392 1.00 40.16 93 ASP A C 1
ATOM 721 O O . ASP A 1 93 ? 23.679 4.825 -17.744 1.00 40.16 93 ASP A O 1
ATOM 725 N N . ALA A 1 94 ? 23.004 2.752 -18.160 1.00 30.69 94 ALA A N 1
ATOM 726 C CA . ALA A 1 94 ? 23.403 2.779 -19.547 1.00 30.69 94 ALA A CA 1
ATOM 727 C C . ALA A 1 94 ? 22.325 3.547 -20.331 1.00 30.69 94 ALA A C 1
ATOM 729 O O . ALA A 1 94 ? 21.379 2.968 -20.856 1.00 30.69 94 ALA A O 1
ATOM 730 N N . ILE A 1 95 ? 22.563 4.860 -20.438 1.00 35.56 95 ILE A N 1
ATOM 731 C CA . ILE A 1 95 ? 21.912 5.866 -21.294 1.00 35.56 95 ILE A CA 1
ATOM 732 C C . ILE A 1 95 ? 20.820 6.686 -20.584 1.00 35.56 95 ILE A C 1
ATOM 734 O O . ILE A 1 95 ? 19.640 6.362 -20.610 1.00 35.56 95 ILE A O 1
ATOM 738 N N . GLY A 1 96 ? 21.263 7.811 -20.012 1.00 34.06 96 GLY A N 1
ATOM 739 C CA . GLY A 1 96 ? 20.734 9.152 -20.286 1.00 34.06 96 GLY A CA 1
ATOM 740 C C . GLY A 1 96 ? 19.227 9.396 -20.138 1.00 34.06 96 GLY A C 1
ATOM 741 O O . GLY A 1 96 ? 18.386 8.840 -20.843 1.00 34.06 96 GLY A O 1
ATOM 742 N N . SER A 1 97 ? 18.910 10.374 -19.292 1.00 46.06 97 SER A N 1
ATOM 743 C CA . SER A 1 97 ? 17.677 11.159 -19.335 1.00 46.06 97 SER A CA 1
ATOM 744 C C . SER A 1 97 ? 17.137 11.331 -20.767 1.00 46.06 97 SER A C 1
ATOM 746 O O . SER A 1 97 ? 17.876 11.695 -21.678 1.00 46.06 97 SER A O 1
ATOM 748 N N . SER A 1 98 ? 15.832 11.080 -20.942 1.00 46.00 98 SER A N 1
ATOM 749 C CA . SER A 1 98 ? 15.025 11.168 -22.182 1.00 46.00 98 SER A CA 1
ATOM 750 C C . SER A 1 98 ? 15.019 9.981 -23.169 1.00 46.00 98 SER A C 1
ATOM 752 O O . SER A 1 98 ? 14.326 10.074 -24.180 1.00 46.00 98 SER A O 1
ATOM 754 N N . GLY A 1 99 ? 15.674 8.846 -22.872 1.00 47.78 99 GLY A N 1
ATOM 755 C CA . GLY A 1 99 ? 15.831 7.751 -23.850 1.00 47.78 99 GLY A CA 1
ATOM 756 C C . GLY A 1 99 ? 15.568 6.309 -23.396 1.00 47.78 99 GLY A C 1
ATOM 757 O O . GLY A 1 99 ? 15.948 5.397 -24.129 1.00 47.78 99 GLY A O 1
ATOM 758 N N . GLN A 1 100 ? 14.943 6.044 -22.240 1.00 56.16 100 GLN A N 1
ATOM 759 C CA . GLN A 1 100 ? 14.597 4.654 -21.899 1.00 56.16 100 GLN A CA 1
ATOM 760 C C . GLN A 1 100 ? 13.524 4.137 -22.866 1.00 56.16 100 GLN A C 1
ATOM 762 O O . GLN A 1 100 ? 12.373 4.574 -22.834 1.00 56.16 100 GLN A O 1
ATOM 767 N N . SER A 1 101 ? 13.921 3.211 -23.744 1.00 71.38 101 SER A N 1
ATOM 768 C CA . SER A 1 101 ? 13.016 2.522 -24.666 1.00 71.38 101 SER A CA 1
ATOM 769 C C . SER A 1 101 ? 11.838 1.915 -23.899 1.00 71.38 101 SER A C 1
ATOM 771 O O . SER A 1 101 ? 12.009 1.414 -22.785 1.00 71.38 101 SER A O 1
ATOM 773 N N . MET A 1 102 ? 10.647 1.905 -24.507 1.00 73.56 102 MET A N 1
ATOM 774 C CA . MET A 1 102 ? 9.467 1.214 -23.969 1.00 73.56 102 MET A CA 1
ATOM 775 C C . MET A 1 102 ? 9.809 -0.216 -23.513 1.00 73.56 102 MET A C 1
ATOM 777 O O . MET A 1 102 ? 9.359 -0.648 -22.457 1.00 73.56 102 MET A O 1
ATOM 781 N N . ALA A 1 103 ? 10.693 -0.906 -24.242 1.00 76.69 103 ALA A N 1
ATOM 782 C CA . ALA A 1 103 ? 11.177 -2.237 -23.883 1.00 76.69 103 ALA A CA 1
ATOM 783 C C . ALA A 1 103 ? 11.897 -2.282 -22.518 1.00 76.69 103 ALA A C 1
ATOM 785 O O . ALA A 1 103 ? 11.596 -3.152 -21.707 1.00 76.69 103 ALA A O 1
ATOM 786 N N . ALA A 1 104 ? 12.783 -1.324 -22.227 1.00 77.12 104 ALA A N 1
ATOM 787 C CA . ALA A 1 104 ? 13.518 -1.266 -20.958 1.00 77.12 104 ALA A CA 1
ATOM 788 C C . ALA A 1 104 ? 12.590 -0.958 -19.769 1.00 77.12 104 ALA A C 1
ATOM 790 O O . ALA A 1 104 ? 12.743 -1.508 -18.675 1.00 77.12 104 ALA A O 1
ATOM 791 N N . ASN A 1 105 ? 11.577 -0.118 -20.000 1.00 76.94 105 ASN A N 1
ATOM 792 C CA . ASN A 1 105 ? 10.535 0.168 -19.018 1.00 76.94 105 ASN A CA 1
ATOM 793 C C . ASN A 1 105 ? 9.675 -1.072 -18.719 1.00 76.94 105 ASN A C 1
ATOM 795 O O . ASN A 1 105 ? 9.393 -1.363 -17.555 1.00 76.94 105 ASN A O 1
ATOM 799 N N . LEU A 1 106 ? 9.279 -1.822 -19.753 1.00 79.06 106 LEU A N 1
ATOM 800 C CA . LEU A 1 106 ? 8.516 -3.066 -19.613 1.00 79.06 106 LEU A CA 1
ATOM 801 C C . LEU A 1 106 ? 9.328 -4.168 -18.921 1.00 79.06 106 LEU A C 1
ATOM 803 O O . LEU A 1 106 ? 8.784 -4.890 -18.083 1.00 79.06 106 LEU A O 1
ATOM 807 N N . GLU A 1 107 ? 10.621 -4.275 -19.223 1.00 82.19 107 GLU A N 1
ATOM 808 C CA . GLU A 1 107 ? 11.536 -5.193 -18.542 1.00 82.19 107 GLU A CA 1
ATOM 809 C C . GLU A 1 107 ? 11.656 -4.843 -17.054 1.00 82.19 107 GLU A C 1
ATOM 811 O O . GLU A 1 107 ? 11.423 -5.697 -16.199 1.00 82.19 107 GLU A O 1
ATOM 816 N N . SER A 1 108 ? 11.904 -3.569 -16.735 1.00 81.94 108 SER A N 1
ATOM 817 C CA . SER A 1 108 ? 11.964 -3.086 -15.350 1.00 81.94 108 SER A CA 1
ATOM 818 C C . SER A 1 108 ? 10.663 -3.365 -14.591 1.00 81.94 108 SER A C 1
ATOM 820 O O . SER A 1 108 ? 10.681 -3.798 -13.439 1.00 81.94 108 SER A O 1
ATOM 822 N N . LEU A 1 109 ? 9.509 -3.161 -15.235 1.00 83.31 109 LEU A N 1
ATOM 823 C CA . LEU A 1 109 ? 8.210 -3.455 -14.633 1.00 83.31 109 LEU A CA 1
ATOM 824 C C . LEU A 1 109 ? 8.007 -4.962 -14.409 1.00 83.31 109 LEU A C 1
ATOM 826 O O . LEU A 1 109 ? 7.455 -5.357 -13.382 1.00 83.31 109 LEU A O 1
ATOM 830 N N . SER A 1 110 ? 8.474 -5.798 -15.337 1.00 85.56 110 SER A N 1
ATOM 831 C CA . SER A 1 110 ? 8.418 -7.259 -15.214 1.00 85.56 110 SER A CA 1
ATOM 832 C C . SER A 1 110 ? 9.274 -7.748 -14.043 1.00 85.56 110 SER A C 1
ATOM 834 O O . SER A 1 110 ? 8.780 -8.501 -13.206 1.00 85.56 110 SER A O 1
ATOM 836 N N . GLN A 1 111 ? 10.498 -7.229 -13.898 1.00 86.69 111 GLN A N 1
ATOM 837 C CA . GLN A 1 111 ? 11.375 -7.523 -12.757 1.00 86.69 111 GLN A CA 1
ATOM 838 C C . GLN A 1 111 ? 10.735 -7.120 -11.420 1.00 86.69 111 GLN A C 1
ATOM 840 O O . GLN A 1 111 ? 10.801 -7.865 -10.442 1.00 86.69 111 GLN A O 1
ATOM 845 N N . LEU A 1 112 ? 10.066 -5.961 -11.363 1.00 88.44 112 LEU A N 1
ATOM 846 C CA . LEU A 1 112 ? 9.330 -5.549 -10.164 1.00 88.44 112 LEU A CA 1
ATOM 847 C C . LEU A 1 112 ? 8.142 -6.472 -9.863 1.00 88.44 112 LEU A C 1
ATOM 849 O O . LEU A 1 112 ? 7.881 -6.754 -8.694 1.00 88.44 112 LEU A O 1
ATOM 853 N N . ALA A 1 113 ? 7.428 -6.949 -10.887 1.00 90.00 113 ALA A N 1
ATOM 854 C CA . ALA A 1 113 ? 6.332 -7.896 -10.701 1.00 90.00 113 ALA A CA 1
ATOM 855 C C . ALA A 1 113 ? 6.826 -9.232 -10.124 1.00 90.00 113 ALA A C 1
ATOM 857 O O . ALA A 1 113 ? 6.227 -9.749 -9.180 1.00 90.00 113 ALA A O 1
ATOM 858 N N . GLU A 1 114 ? 7.935 -9.759 -10.647 1.00 90.00 114 GLU A N 1
ATOM 859 C CA . GLU A 1 114 ? 8.581 -10.976 -10.140 1.00 90.00 114 GLU A CA 1
ATOM 860 C C . GLU A 1 114 ? 9.072 -10.801 -8.701 1.00 90.00 114 GLU A C 1
ATOM 862 O O . GLU A 1 114 ? 8.852 -11.671 -7.856 1.00 90.00 114 GLU A O 1
ATOM 867 N N . LEU A 1 115 ? 9.663 -9.644 -8.389 1.00 90.44 115 LEU A N 1
ATOM 868 C CA . LEU A 1 115 ? 10.111 -9.331 -7.039 1.00 90.44 115 LEU A CA 1
ATOM 869 C C . LEU A 1 115 ? 8.942 -9.341 -6.047 1.00 90.44 115 LEU A C 1
ATOM 871 O O . LEU A 1 115 ? 9.047 -10.005 -5.018 1.00 90.44 115 LEU A O 1
ATOM 875 N N . VAL A 1 116 ? 7.816 -8.690 -6.366 1.00 90.94 116 VAL A N 1
ATOM 876 C CA . VAL A 1 116 ? 6.616 -8.718 -5.504 1.00 90.94 116 VAL A CA 1
ATOM 877 C C . VAL A 1 116 ? 6.053 -10.134 -5.372 1.00 90.94 116 VAL A C 1
ATOM 879 O O . VAL A 1 116 ? 5.655 -10.535 -4.280 1.00 90.94 116 VAL A O 1
ATOM 882 N N . ALA A 1 117 ? 6.053 -10.918 -6.452 1.00 89.75 117 ALA A N 1
ATOM 883 C CA . ALA A 1 117 ? 5.593 -12.305 -6.417 1.00 89.75 117 ALA A CA 1
ATOM 884 C C . ALA A 1 117 ? 6.474 -13.212 -5.532 1.00 89.75 117 ALA A C 1
ATOM 886 O O . ALA A 1 117 ? 5.994 -14.227 -5.032 1.00 89.75 117 ALA A O 1
ATOM 887 N N . SER A 1 118 ? 7.742 -12.845 -5.312 1.00 90.00 118 SER A N 1
ATOM 888 C CA . SER A 1 118 ? 8.695 -13.607 -4.493 1.00 90.00 118 SER A CA 1
ATOM 889 C C . SER A 1 118 ? 8.606 -13.350 -2.980 1.00 90.00 118 SER A C 1
ATOM 891 O O . SER A 1 118 ? 9.330 -13.978 -2.205 1.00 90.00 118 SER A O 1
ATOM 893 N N . PHE A 1 119 ? 7.761 -12.417 -2.535 1.00 91.88 119 PHE A N 1
ATOM 894 C CA . PHE A 1 119 ? 7.672 -12.022 -1.128 1.00 91.88 119 PHE A CA 1
ATOM 895 C C . PHE A 1 119 ? 7.225 -13.178 -0.219 1.00 91.88 119 PHE A C 1
ATOM 897 O O . PHE A 1 119 ? 6.200 -13.813 -0.469 1.00 91.88 119 PHE A O 1
ATOM 904 N N . ASP A 1 120 ? 7.945 -13.416 0.888 1.00 87.06 120 ASP A N 1
ATOM 905 C CA . ASP A 1 120 ? 7.478 -14.348 1.921 1.00 87.06 120 ASP A CA 1
ATOM 906 C C . ASP A 1 120 ? 6.443 -13.638 2.792 1.00 87.06 120 ASP A C 1
ATOM 908 O O . ASP A 1 120 ? 6.763 -13.013 3.801 1.00 87.06 120 ASP A O 1
ATOM 912 N N . VAL A 1 121 ? 5.179 -13.760 2.396 1.00 74.75 121 VAL A N 1
ATOM 913 C CA . VAL A 1 121 ? 4.026 -13.112 3.037 1.00 74.75 121 VAL A CA 1
ATOM 914 C C . VAL A 1 121 ? 3.766 -13.549 4.485 1.00 74.75 121 VAL A C 1
ATOM 916 O O . VAL A 1 121 ? 2.907 -12.971 5.147 1.00 74.75 121 VAL A O 1
ATOM 919 N N . ARG A 1 122 ? 4.494 -14.552 5.001 1.00 83.69 122 ARG A N 1
ATOM 920 C CA . ARG A 1 122 ? 4.484 -14.915 6.433 1.00 83.69 122 ARG A CA 1
ATOM 921 C C . ARG A 1 122 ? 5.335 -13.969 7.272 1.00 83.69 122 ARG A C 1
ATOM 923 O O . ARG A 1 122 ? 5.202 -13.937 8.493 1.00 83.69 122 ARG A O 1
ATOM 930 N N . ARG A 1 123 ? 6.248 -13.242 6.632 1.00 85.81 123 ARG A N 1
ATOM 931 C CA . ARG A 1 123 ? 7.044 -12.190 7.245 1.00 85.81 123 ARG A CA 1
ATOM 932 C C . ARG A 1 123 ? 6.493 -10.850 6.800 1.00 85.81 123 ARG A C 1
ATOM 934 O O . ARG A 1 123 ? 5.936 -10.692 5.720 1.00 85.81 123 ARG A O 1
ATOM 941 N N . CYS A 1 124 ? 6.704 -9.863 7.650 1.00 92.69 124 CYS A N 1
ATOM 942 C CA . CYS A 1 124 ? 6.561 -8.485 7.239 1.00 92.69 124 CYS A CA 1
ATOM 943 C C . CYS A 1 124 ? 7.533 -8.179 6.086 1.00 92.69 124 CYS A C 1
ATOM 945 O O . CYS A 1 124 ? 8.709 -8.537 6.179 1.00 92.69 124 CYS A O 1
ATOM 947 N N . VAL A 1 125 ? 7.066 -7.488 5.047 1.00 95.25 125 VAL A N 1
ATOM 948 C CA . VAL A 1 125 ? 7.858 -7.041 3.896 1.00 95.25 125 VAL A CA 1
ATOM 949 C C . VAL A 1 125 ? 7.736 -5.530 3.746 1.00 95.25 125 VAL A C 1
ATOM 951 O O . VAL A 1 125 ? 6.638 -4.978 3.817 1.00 95.25 125 VAL A O 1
ATOM 954 N N . ILE A 1 126 ? 8.856 -4.853 3.501 1.00 96.12 126 ILE A N 1
ATOM 955 C CA . ILE A 1 126 ? 8.876 -3.427 3.174 1.00 96.12 126 ILE A CA 1
ATOM 956 C C . ILE A 1 126 ? 9.716 -3.163 1.923 1.00 96.12 126 ILE A C 1
ATOM 958 O O . ILE A 1 126 ? 10.838 -3.667 1.816 1.00 96.12 126 ILE A O 1
ATOM 962 N N . SER A 1 127 ? 9.178 -2.375 0.985 1.00 95.25 127 SER A N 1
ATOM 963 C CA . SER A 1 127 ? 9.871 -1.993 -0.252 1.00 95.25 127 SER A CA 1
ATOM 964 C C . SER A 1 127 ? 10.078 -0.493 -0.417 1.00 95.25 127 SER A C 1
ATOM 966 O O . SER A 1 127 ? 9.250 0.293 0.032 1.00 95.25 127 SER A O 1
ATOM 968 N N . ASP A 1 128 ? 11.159 -0.098 -1.100 1.00 93.94 128 ASP A N 1
ATOM 969 C CA . ASP A 1 128 ? 11.433 1.291 -1.535 1.00 93.94 128 ASP A CA 1
ATOM 970 C C . ASP A 1 128 ? 10.761 1.658 -2.869 1.00 93.94 128 ASP A C 1
ATOM 972 O O . ASP A 1 128 ? 10.989 2.730 -3.433 1.00 93.94 128 ASP A O 1
ATOM 976 N N . PHE A 1 129 ? 9.940 0.751 -3.392 1.00 91.00 129 PHE A N 1
ATOM 977 C CA . PHE A 1 129 ? 9.168 0.949 -4.603 1.00 91.00 129 PHE A CA 1
ATOM 978 C C . PHE A 1 129 ? 7.710 0.571 -4.393 1.00 91.00 129 PHE A C 1
ATOM 980 O O . PHE A 1 129 ? 7.366 -0.277 -3.570 1.00 91.00 129 PHE A O 1
ATOM 987 N N . TRP A 1 130 ? 6.861 1.144 -5.236 1.00 91.56 130 TRP A N 1
ATOM 988 C CA . TRP A 1 130 ? 5.483 0.731 -5.436 1.00 91.56 130 TRP A CA 1
ATOM 989 C C . TRP A 1 130 ? 5.290 0.407 -6.916 1.00 91.56 130 TRP A C 1
ATOM 991 O O . TRP A 1 130 ? 5.695 1.191 -7.773 1.00 91.56 130 TRP A O 1
ATOM 1001 N N . PHE A 1 131 ? 4.696 -0.747 -7.229 1.00 88.88 131 PHE A N 1
ATOM 1002 C CA . PHE A 1 131 ? 4.486 -1.161 -8.619 1.00 88.88 131 PHE A CA 1
ATOM 1003 C C . PHE A 1 131 ? 3.702 -0.110 -9.417 1.00 88.88 131 PHE A C 1
ATOM 1005 O O . PHE A 1 131 ? 4.081 0.214 -10.545 1.00 88.88 131 PHE A O 1
ATOM 1012 N N . ASP A 1 132 ? 2.653 0.483 -8.830 1.00 86.81 132 ASP A N 1
ATOM 1013 C CA . ASP A 1 132 ? 1.787 1.354 -9.621 1.00 86.81 132 ASP A CA 1
ATOM 1014 C C . ASP A 1 132 ? 2.397 2.731 -9.900 1.00 86.81 132 ASP A C 1
ATOM 1016 O O . ASP A 1 132 ? 1.926 3.412 -10.805 1.00 86.81 132 ASP A O 1
ATOM 1020 N N . SER A 1 133 ? 3.442 3.160 -9.182 1.00 80.44 133 SER A N 1
ATOM 1021 C CA . SER A 1 133 ? 4.118 4.414 -9.542 1.00 80.44 133 SER A CA 1
ATOM 1022 C C . SER A 1 133 ? 4.880 4.271 -10.859 1.00 80.44 133 SER A C 1
ATOM 1024 O O . SER A 1 133 ? 4.921 5.207 -11.656 1.00 80.44 133 SER A O 1
ATOM 1026 N N . VAL A 1 134 ? 5.428 3.083 -11.129 1.00 77.81 134 VAL A N 1
ATOM 1027 C CA . VAL A 1 134 ? 6.057 2.753 -12.415 1.00 77.81 134 VAL A CA 1
ATOM 1028 C C . VAL A 1 134 ? 4.985 2.496 -13.473 1.00 77.81 134 VAL A C 1
ATOM 1030 O O . VAL A 1 134 ? 5.060 3.055 -14.564 1.00 77.81 134 VAL A O 1
ATOM 1033 N N . TRP A 1 135 ? 3.936 1.742 -13.128 1.00 78.25 135 TRP A N 1
ATOM 1034 C CA . TRP A 1 135 ? 2.752 1.558 -13.974 1.00 78.25 135 TRP A CA 1
ATOM 1035 C C . TRP A 1 135 ? 2.178 2.877 -14.488 1.00 78.25 135 TRP A C 1
ATOM 1037 O O . TRP A 1 135 ? 1.918 3.004 -15.676 1.00 78.25 135 TRP A O 1
ATOM 1047 N N . PHE A 1 136 ? 1.969 3.850 -13.598 1.00 78.88 136 PHE A N 1
ATOM 1048 C CA . PHE A 1 136 ? 1.368 5.140 -13.914 1.00 78.88 136 PHE A CA 1
ATOM 1049 C C . PHE A 1 136 ? 2.203 5.898 -14.949 1.00 78.88 136 PHE A C 1
ATOM 1051 O O . PHE A 1 136 ? 1.668 6.324 -15.974 1.00 78.88 136 PHE A O 1
ATOM 1058 N N . LYS A 1 137 ? 3.525 5.963 -14.740 1.00 76.81 137 LYS A N 1
ATOM 1059 C CA . LYS A 1 137 ? 4.472 6.574 -15.685 1.00 76.81 137 LYS A CA 1
ATOM 1060 C C . LYS A 1 137 ? 4.452 5.868 -17.042 1.00 76.81 137 LYS A C 1
ATOM 1062 O O . LYS A 1 137 ? 4.334 6.520 -18.077 1.00 76.81 137 LYS A O 1
ATOM 1067 N N . ILE A 1 138 ? 4.507 4.533 -17.049 1.00 73.25 138 ILE A N 1
ATOM 1068 C CA . ILE A 1 138 ? 4.502 3.755 -18.294 1.00 73.25 138 ILE A CA 1
ATOM 1069 C C . ILE A 1 138 ? 3.150 3.856 -19.001 1.00 73.25 138 ILE A C 1
ATOM 1071 O O . ILE A 1 138 ? 3.133 3.979 -20.215 1.00 73.25 138 ILE A O 1
ATOM 1075 N N . ARG A 1 139 ? 2.019 3.860 -18.287 1.00 73.75 139 ARG A N 1
ATOM 1076 C CA . ARG A 1 139 ? 0.677 4.007 -18.875 1.00 73.75 139 ARG A CA 1
ATOM 1077 C C . ARG A 1 139 ? 0.539 5.340 -19.605 1.00 73.75 139 ARG A C 1
ATOM 1079 O O . ARG A 1 139 ? -0.003 5.356 -20.705 1.00 73.75 139 ARG A O 1
ATOM 1086 N N . GLN A 1 140 ? 1.028 6.434 -19.016 1.00 70.38 140 GLN A N 1
ATOM 1087 C CA . GLN A 1 140 ? 1.027 7.744 -19.674 1.00 70.38 140 GLN A CA 1
ATOM 1088 C C . GLN A 1 140 ? 1.855 7.729 -20.966 1.00 70.38 140 GLN A C 1
ATOM 1090 O O . GLN A 1 140 ? 1.388 8.208 -21.996 1.00 70.38 140 GLN A O 1
ATOM 1095 N N . LEU A 1 141 ? 3.042 7.114 -20.938 1.00 68.81 141 LEU A N 1
ATOM 1096 C CA . LEU A 1 141 ? 3.886 6.966 -22.126 1.00 68.81 141 LEU A CA 1
ATOM 1097 C C . LEU A 1 141 ? 3.257 6.025 -23.164 1.00 68.81 141 LEU A C 1
ATOM 1099 O O . LEU A 1 141 ? 3.126 6.391 -24.321 1.00 68.81 141 LEU A O 1
ATOM 1103 N N . ALA A 1 142 ? 2.815 4.831 -22.777 1.00 68.38 142 ALA A N 1
ATOM 1104 C CA . ALA A 1 142 ? 2.236 3.833 -23.674 1.00 68.38 142 ALA A CA 1
ATOM 1105 C C . ALA A 1 142 ? 0.961 4.337 -24.360 1.00 68.38 142 ALA A C 1
ATOM 1107 O O . ALA A 1 142 ? 0.745 4.028 -25.524 1.00 68.38 142 ALA A O 1
ATOM 1108 N N . PHE A 1 143 ? 0.156 5.163 -23.687 1.00 65.94 143 PHE A N 1
ATOM 1109 C CA . PHE A 1 143 ? -0.968 5.843 -24.332 1.00 65.94 143 PHE A CA 1
ATOM 1110 C C . PHE A 1 143 ? -0.512 6.839 -25.412 1.00 65.94 143 PHE A C 1
ATOM 1112 O O . PHE A 1 143 ? -1.197 7.013 -26.415 1.00 65.94 143 PHE A O 1
ATOM 1119 N N . ALA A 1 144 ? 0.645 7.479 -25.227 1.00 65.50 144 ALA A N 1
ATOM 1120 C CA . ALA A 1 144 ? 1.196 8.444 -26.173 1.00 65.50 144 ALA A CA 1
ATOM 1121 C C . ALA A 1 144 ? 1.953 7.801 -27.353 1.00 65.50 144 ALA A C 1
ATOM 1123 O O . ALA A 1 144 ? 1.968 8.382 -28.436 1.00 65.50 144 ALA A O 1
ATOM 1124 N N . ILE A 1 145 ? 2.601 6.641 -27.154 1.00 63.75 145 ILE A N 1
ATOM 1125 C CA . ILE A 1 145 ? 3.558 6.064 -28.125 1.00 63.75 145 ILE A CA 1
ATOM 1126 C C . ILE A 1 145 ? 3.461 4.538 -28.355 1.00 63.75 145 ILE A C 1
ATOM 1128 O O . ILE A 1 145 ? 4.189 4.017 -29.197 1.00 63.75 145 ILE A O 1
ATOM 1132 N N . GLY A 1 146 ? 2.634 3.799 -27.609 1.00 65.38 146 GLY A N 1
ATOM 1133 C CA . GLY A 1 146 ? 2.632 2.324 -27.576 1.00 65.38 146 GLY A CA 1
ATOM 1134 C C . GLY A 1 146 ? 1.589 1.646 -28.476 1.00 65.38 146 GLY A C 1
ATOM 1135 O O . GLY A 1 146 ? 0.634 2.270 -28.933 1.00 65.38 146 GLY A O 1
ATOM 1136 N N . ASN A 1 147 ? 1.761 0.339 -28.716 1.00 74.81 147 ASN A N 1
ATOM 1137 C CA . ASN A 1 147 ? 0.790 -0.506 -29.431 1.00 74.81 147 ASN A CA 1
ATOM 1138 C C . ASN A 1 147 ? -0.096 -1.318 -28.449 1.00 74.81 147 ASN A C 1
ATOM 1140 O O . ASN A 1 147 ? 0.215 -1.426 -27.262 1.00 74.81 147 ASN A O 1
ATOM 1144 N N . GLU A 1 148 ? -1.197 -1.920 -28.924 1.00 81.75 148 GLU A N 1
ATOM 1145 C CA . GLU A 1 148 ? -2.150 -2.664 -28.064 1.00 81.75 148 GLU A CA 1
ATOM 1146 C C . GLU A 1 148 ? -1.508 -3.860 -27.334 1.00 81.75 148 GLU A C 1
ATOM 1148 O O . GLU A 1 148 ? -1.921 -4.206 -26.226 1.00 81.75 148 GLU A O 1
ATOM 1153 N N . SER A 1 149 ? -0.467 -4.4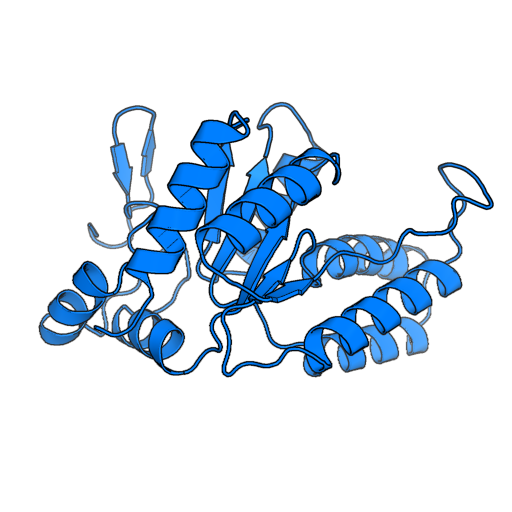73 -27.908 1.00 81.19 149 SER A N 1
ATOM 1154 C CA . SER A 1 149 ? 0.229 -5.605 -27.280 1.00 81.19 149 SER A CA 1
ATOM 1155 C C . SER A 1 149 ? 0.958 -5.175 -26.008 1.00 81.19 149 SER A C 1
ATOM 1157 O O . SER A 1 149 ? 0.900 -5.885 -25.002 1.00 81.19 149 SER A O 1
ATOM 1159 N N . ASP A 1 150 ? 1.576 -3.990 -26.018 1.00 80.88 150 ASP A N 1
ATOM 1160 C CA . ASP A 1 150 ? 2.245 -3.421 -24.844 1.00 80.88 150 ASP A CA 1
ATOM 1161 C C . ASP A 1 150 ? 1.225 -3.120 -23.738 1.00 80.88 150 ASP A C 1
ATOM 1163 O O . ASP A 1 150 ? 1.422 -3.496 -22.582 1.00 80.88 150 ASP A O 1
ATOM 1167 N N . LEU A 1 151 ? 0.081 -2.520 -24.091 1.00 79.62 151 LEU A N 1
ATOM 1168 C CA . LEU A 1 151 ? -1.015 -2.268 -23.148 1.00 79.62 151 LEU A CA 1
ATOM 1169 C C . LEU A 1 151 ? -1.576 -3.567 -22.555 1.00 79.62 151 LEU A C 1
ATOM 1171 O O . LEU A 1 151 ? -1.904 -3.615 -21.366 1.00 79.62 151 LEU A O 1
ATOM 1175 N N . GLN A 1 152 ? -1.666 -4.634 -23.349 1.00 84.12 152 GLN A N 1
ATOM 1176 C CA . GLN A 1 152 ? -2.130 -5.929 -22.866 1.00 84.12 152 GLN A CA 1
ATOM 1177 C C . GLN A 1 152 ? -1.115 -6.596 -21.928 1.00 84.12 152 GLN A C 1
ATOM 1179 O O . GLN A 1 152 ? -1.508 -7.107 -20.875 1.00 84.12 152 GLN A O 1
ATOM 1184 N N . LEU A 1 153 ? 0.181 -6.562 -22.260 1.00 82.06 153 LEU A N 1
ATOM 1185 C CA . LEU A 1 153 ? 1.249 -7.046 -21.380 1.00 82.06 153 LEU A CA 1
ATOM 1186 C C . LEU A 1 153 ? 1.227 -6.303 -20.045 1.00 82.06 153 LEU A C 1
ATOM 1188 O O . LEU A 1 153 ? 1.249 -6.931 -18.985 1.00 82.06 153 LEU A O 1
ATOM 1192 N N . LEU A 1 154 ? 1.101 -4.978 -20.105 1.00 81.19 154 LEU A N 1
ATOM 1193 C CA . LEU A 1 154 ? 0.916 -4.132 -18.941 1.00 81.19 154 LEU A CA 1
ATOM 1194 C C . LEU A 1 154 ? -0.263 -4.653 -18.098 1.00 81.19 154 LEU A C 1
ATOM 1196 O O . LEU A 1 154 ? -0.074 -5.031 -16.937 1.00 81.19 154 LEU A O 1
ATOM 1200 N N . ARG A 1 155 ? -1.475 -4.748 -18.659 1.00 85.62 155 ARG A N 1
ATOM 1201 C CA . ARG A 1 155 ? -2.665 -5.196 -17.903 1.00 85.62 155 ARG A CA 1
ATOM 1202 C C . ARG A 1 155 ? -2.433 -6.552 -17.226 1.00 85.62 155 ARG A C 1
ATOM 1204 O O . ARG A 1 155 ? -2.793 -6.726 -16.060 1.00 85.62 155 ARG A O 1
ATOM 1211 N N . ASN A 1 156 ? -1.775 -7.476 -17.925 1.00 87.94 156 ASN A N 1
ATOM 1212 C CA . ASN A 1 156 ? -1.451 -8.805 -17.413 1.00 87.94 156 ASN A CA 1
ATOM 1213 C C . ASN A 1 156 ? -0.459 -8.769 -16.240 1.00 87.94 156 ASN A C 1
ATOM 1215 O O . ASN A 1 156 ? -0.638 -9.519 -15.281 1.00 87.94 156 ASN A O 1
ATOM 1219 N N . LEU A 1 157 ? 0.571 -7.916 -16.291 1.00 86.81 157 LEU A N 1
ATOM 1220 C CA . LEU A 1 157 ? 1.508 -7.733 -15.176 1.00 86.81 157 LEU A CA 1
ATOM 1221 C C . LEU A 1 157 ? 0.785 -7.150 -13.960 1.00 86.81 157 LEU A C 1
ATOM 1223 O O . LEU A 1 157 ? 0.868 -7.704 -12.867 1.00 86.81 157 LEU A O 1
ATOM 1227 N N . LYS A 1 158 ? -0.003 -6.088 -14.159 1.00 86.69 158 LYS A N 1
ATOM 1228 C CA . LYS A 1 158 ? -0.757 -5.429 -13.084 1.00 86.69 158 LYS A CA 1
ATOM 1229 C C . LYS A 1 158 ? -1.710 -6.380 -12.359 1.00 86.69 158 LYS A C 1
ATOM 1231 O O . LYS A 1 158 ? -1.826 -6.302 -11.139 1.00 86.69 158 LYS A O 1
ATOM 1236 N N . ALA A 1 159 ? -2.361 -7.285 -13.086 1.00 87.50 159 ALA A N 1
ATOM 1237 C CA . ALA A 1 159 ? -3.280 -8.265 -12.511 1.00 87.50 159 ALA A CA 1
ATOM 1238 C C . ALA A 1 159 ? -2.595 -9.299 -11.596 1.00 87.50 159 ALA A C 1
ATOM 1240 O O . ALA A 1 159 ? -3.259 -9.892 -10.749 1.00 87.50 159 ALA A O 1
ATOM 1241 N N . LYS A 1 160 ? -1.284 -9.522 -11.753 1.00 84.94 160 LYS A N 1
ATOM 1242 C CA . LYS A 1 160 ? -0.515 -10.518 -10.986 1.00 84.94 160 LYS A CA 1
ATOM 1243 C C . LYS A 1 160 ? 0.154 -9.947 -9.736 1.00 84.94 160 LYS A C 1
ATOM 1245 O O . LYS A 1 160 ? 0.614 -10.713 -8.895 1.00 84.94 160 LYS A O 1
ATOM 1250 N N . VAL A 1 161 ? 0.233 -8.624 -9.613 1.00 88.44 161 VAL A N 1
ATOM 1251 C CA . VAL A 1 161 ? 0.965 -7.970 -8.526 1.00 88.44 161 VAL A CA 1
ATOM 1252 C C . VAL A 1 161 ? 0.036 -7.693 -7.354 1.00 88.44 161 VAL A C 1
ATOM 1254 O O . VAL A 1 161 ? -0.920 -6.921 -7.461 1.00 88.44 161 VAL A O 1
ATOM 1257 N N . ALA A 1 162 ? 0.351 -8.305 -6.212 1.00 86.81 162 ALA A N 1
ATOM 1258 C CA . ALA A 1 162 ? -0.353 -8.038 -4.972 1.00 86.81 162 ALA A CA 1
ATOM 1259 C C . ALA A 1 162 ? -0.155 -6.563 -4.560 1.00 86.81 162 ALA A C 1
ATOM 1261 O O . ALA A 1 162 ? 0.979 -6.081 -4.492 1.00 86.81 162 ALA A O 1
ATOM 1262 N N . PRO A 1 163 ? -1.239 -5.824 -4.282 1.00 90.62 163 PRO A N 1
ATOM 1263 C CA . PRO A 1 163 ? -1.141 -4.456 -3.795 1.00 90.62 163 PRO A CA 1
ATOM 1264 C C . PRO A 1 163 ? -0.607 -4.440 -2.354 1.00 90.62 163 PRO A C 1
ATOM 1266 O O . PRO A 1 163 ? -0.878 -5.373 -1.593 1.00 90.62 163 PRO A O 1
ATOM 1269 N N . PRO A 1 164 ? 0.105 -3.379 -1.939 1.00 94.31 164 PRO A N 1
ATOM 1270 C CA . PRO A 1 164 ? 0.547 -3.258 -0.558 1.00 94.31 164 PRO A CA 1
ATOM 1271 C C . PRO A 1 164 ? -0.648 -3.111 0.393 1.00 94.31 164 PRO A C 1
ATOM 1273 O O . PRO A 1 164 ? -1.672 -2.510 0.048 1.00 94.31 164 PRO A O 1
ATOM 1276 N N . LYS A 1 165 ? -0.495 -3.614 1.624 1.00 94.56 165 LYS A N 1
ATOM 1277 C CA . LYS A 1 165 ? -1.439 -3.373 2.725 1.00 94.56 165 LYS A CA 1
ATOM 1278 C C . LYS A 1 165 ? -1.525 -1.883 3.048 1.00 94.56 165 LYS A C 1
ATOM 1280 O O . LYS A 1 165 ? -2.615 -1.380 3.305 1.00 94.56 165 LYS A O 1
ATOM 1285 N N . LEU A 1 166 ? -0.392 -1.188 2.983 1.00 95.88 166 LEU A N 1
ATOM 1286 C CA . LEU A 1 166 ? -0.302 0.259 3.128 1.00 95.88 166 LEU A CA 1
ATOM 1287 C C . LEU A 1 166 ? 0.703 0.814 2.118 1.00 95.88 166 LEU A C 1
ATOM 1289 O O . LEU A 1 166 ? 1.836 0.336 2.032 1.00 95.88 166 LEU A O 1
ATOM 1293 N N . LEU A 1 167 ? 0.289 1.832 1.369 1.00 95.81 167 LEU A N 1
ATOM 1294 C CA . LEU A 1 167 ? 1.200 2.666 0.590 1.00 95.81 167 LEU A CA 1
ATOM 1295 C C . LEU A 1 167 ? 1.671 3.834 1.463 1.00 95.81 167 LEU A C 1
ATOM 1297 O O . LEU A 1 167 ? 0.856 4.498 2.099 1.00 95.81 167 LEU A O 1
ATOM 1301 N N . VAL A 1 168 ? 2.969 4.113 1.480 1.00 95.50 168 VAL A N 1
ATOM 1302 C CA . VAL A 1 168 ? 3.544 5.308 2.099 1.00 95.50 168 VAL A CA 1
ATOM 1303 C C . VAL A 1 168 ? 4.137 6.176 1.002 1.00 95.50 168 VAL A C 1
ATOM 1305 O O . VAL A 1 168 ? 5.025 5.742 0.270 1.00 95.50 168 VAL A O 1
ATOM 1308 N N . LEU A 1 169 ? 3.644 7.405 0.893 1.00 92.88 169 LEU A N 1
ATOM 1309 C CA . LEU A 1 169 ? 4.146 8.394 -0.051 1.00 92.88 169 LEU A CA 1
ATOM 1310 C C . LEU A 1 169 ? 4.983 9.413 0.706 1.00 92.88 169 LEU A C 1
ATOM 1312 O O . LEU A 1 169 ? 4.449 10.201 1.488 1.00 92.88 169 LEU A O 1
ATOM 1316 N N . LEU A 1 170 ? 6.291 9.375 0.470 1.00 91.69 170 LEU A N 1
ATOM 1317 C CA . LEU A 1 170 ? 7.199 10.453 0.833 1.00 91.69 170 LEU A CA 1
ATOM 1318 C C . LEU A 1 170 ? 7.047 11.502 -0.248 1.00 91.69 170 LEU A C 1
ATOM 1320 O O . LEU A 1 170 ? 7.317 11.208 -1.411 1.00 91.69 170 LEU A O 1
ATOM 1324 N N . SER A 1 171 ? 6.542 12.673 0.111 1.00 87.19 171 SER A N 1
ATOM 1325 C CA . SER A 1 171 ? 6.211 13.638 -0.914 1.00 87.19 171 SER A CA 1
ATOM 1326 C C . SER A 1 171 ? 6.488 15.073 -0.509 1.00 87.19 171 SER A C 1
ATOM 1328 O O . SER A 1 171 ? 6.155 15.491 0.597 1.00 87.19 171 SER A O 1
ATOM 1330 N N . ASP A 1 172 ? 7.037 15.840 -1.437 1.00 85.94 172 ASP A N 1
ATOM 1331 C CA . ASP A 1 172 ? 7.213 17.277 -1.343 1.00 85.94 172 ASP A CA 1
ATOM 1332 C C . ASP A 1 172 ? 6.067 17.982 -2.096 1.00 85.94 172 ASP A C 1
ATOM 1334 O O . ASP A 1 172 ? 5.933 17.818 -3.307 1.00 85.94 172 ASP A O 1
ATOM 1338 N N . PRO A 1 173 ? 5.201 18.760 -1.419 1.00 81.69 173 PRO A N 1
ATOM 1339 C CA . PRO A 1 173 ? 4.112 19.475 -2.087 1.00 81.69 173 PRO A CA 1
ATOM 1340 C C . PRO A 1 173 ? 4.592 20.565 -3.060 1.00 81.69 173 PRO A C 1
ATOM 1342 O O . PRO A 1 173 ? 3.767 21.105 -3.794 1.00 81.69 173 PRO A O 1
ATOM 1345 N N . SER A 1 174 ? 5.880 20.922 -3.047 1.00 84.69 174 SER A N 1
ATOM 1346 C CA . SER A 1 174 ? 6.474 21.854 -4.009 1.00 84.69 174 SER A CA 1
ATOM 1347 C C . SER A 1 174 ? 6.930 21.187 -5.314 1.00 84.69 174 SER A C 1
ATOM 1349 O O . SER A 1 174 ? 7.195 21.893 -6.287 1.00 84.69 174 SER A O 1
ATOM 1351 N N . ASP A 1 175 ? 6.967 19.852 -5.373 1.00 82.50 175 ASP A N 1
ATOM 1352 C CA . ASP A 1 175 ? 7.340 19.089 -6.563 1.00 82.50 175 ASP A CA 1
ATOM 1353 C C . ASP A 1 175 ? 6.097 18.676 -7.373 1.00 82.50 175 ASP A C 1
ATOM 1355 O O . ASP A 1 175 ? 5.182 18.018 -6.875 1.00 82.50 175 ASP A O 1
ATOM 1359 N N . ALA A 1 176 ? 6.059 19.050 -8.654 1.00 81.00 176 ALA A N 1
ATOM 1360 C CA . ALA A 1 176 ? 4.925 18.778 -9.536 1.00 81.00 176 ALA A CA 1
ATOM 1361 C C . ALA A 1 176 ? 4.674 17.275 -9.775 1.00 81.00 176 ALA A C 1
ATOM 1363 O O . ALA A 1 176 ? 3.520 16.851 -9.828 1.00 81.00 176 ALA A O 1
ATOM 1364 N N . ALA A 1 177 ? 5.722 16.451 -9.879 1.00 78.00 177 ALA A N 1
ATOM 1365 C CA . ALA A 1 177 ? 5.563 15.013 -10.113 1.00 78.00 177 ALA A CA 1
ATOM 1366 C C . ALA A 1 177 ? 4.930 14.309 -8.901 1.00 78.00 177 ALA A C 1
ATOM 1368 O O . ALA A 1 177 ? 4.181 13.336 -9.034 1.00 78.00 177 ALA A O 1
ATOM 1369 N N . ASP A 1 178 ? 5.218 14.827 -7.713 1.00 82.50 178 ASP A N 1
ATOM 1370 C CA . ASP A 1 178 ? 4.639 14.376 -6.459 1.00 82.50 178 ASP A CA 1
ATOM 1371 C C . ASP A 1 178 ? 3.168 14.785 -6.318 1.00 82.50 178 ASP A C 1
ATOM 1373 O O . ASP A 1 178 ? 2.365 14.013 -5.785 1.00 82.50 178 ASP A O 1
ATOM 1377 N N . VAL A 1 179 ? 2.789 15.962 -6.828 1.00 83.94 179 VAL A N 1
ATOM 1378 C CA . VAL A 1 179 ? 1.384 16.392 -6.917 1.00 83.94 179 VAL A CA 1
ATOM 1379 C C . VAL A 1 179 ? 0.583 15.435 -7.803 1.00 83.94 179 VAL A C 1
ATOM 1381 O O . VAL A 1 179 ? -0.435 14.907 -7.349 1.00 83.94 179 VAL A O 1
ATOM 1384 N N . ASP A 1 180 ? 1.078 15.113 -9.001 1.00 83.62 180 ASP A N 1
ATOM 1385 C CA . ASP A 1 180 ? 0.409 14.179 -9.919 1.00 83.62 180 ASP A CA 1
ATOM 1386 C C . ASP A 1 180 ? 0.228 12.787 -9.295 1.00 83.62 180 ASP A C 1
ATOM 1388 O O . ASP A 1 180 ? -0.839 12.168 -9.391 1.00 83.62 180 ASP A O 1
ATOM 1392 N N . LEU A 1 181 ? 1.258 12.285 -8.604 1.00 82.94 181 LEU A N 1
ATOM 1393 C CA . LEU A 1 181 ? 1.197 10.985 -7.939 1.00 82.94 181 LEU A CA 1
ATOM 1394 C C . LEU A 1 181 ? 0.186 10.982 -6.782 1.00 82.94 181 LEU A C 1
ATOM 1396 O O . LEU A 1 181 ? -0.541 10.000 -6.605 1.00 82.94 181 LEU A O 1
ATOM 1400 N N . ARG A 1 182 ? 0.106 12.071 -6.002 1.00 86.94 182 ARG A N 1
ATOM 1401 C CA . ARG A 1 182 ? -0.917 12.231 -4.953 1.00 86.94 182 ARG A CA 1
ATOM 1402 C C . ARG A 1 182 ? -2.319 12.223 -5.539 1.00 86.94 182 ARG A C 1
ATOM 1404 O O . ARG A 1 182 ? -3.202 11.584 -4.963 1.00 86.94 182 ARG A O 1
ATOM 1411 N N . ASP A 1 183 ? -2.527 12.902 -6.659 1.00 87.75 183 ASP A N 1
ATOM 1412 C CA . ASP A 1 183 ? -3.831 12.961 -7.309 1.00 87.75 183 ASP A CA 1
ATOM 1413 C C . ASP A 1 183 ? -4.240 11.601 -7.869 1.00 87.75 183 ASP A C 1
ATOM 1415 O O . ASP A 1 183 ? -5.366 11.162 -7.614 1.00 87.75 183 ASP A O 1
ATOM 1419 N N . TYR A 1 184 ? -3.324 10.871 -8.510 1.00 87.31 184 TYR A N 1
ATOM 1420 C CA . TYR A 1 184 ? -3.558 9.481 -8.911 1.00 87.31 184 TYR A CA 1
ATOM 1421 C C . TYR A 1 184 ? -3.961 8.608 -7.715 1.00 87.31 184 TYR A C 1
ATOM 1423 O O . TYR A 1 184 ? -4.927 7.843 -7.771 1.00 87.31 184 TYR A O 1
ATOM 1431 N N . VAL A 1 185 ? -3.263 8.747 -6.590 1.00 89.31 185 VAL A N 1
ATOM 1432 C CA . VAL A 1 185 ? -3.525 7.942 -5.396 1.00 89.31 185 VAL A CA 1
ATOM 1433 C C . VAL A 1 185 ? -4.893 8.248 -4.782 1.00 89.31 185 VAL A C 1
ATOM 1435 O O . VAL A 1 185 ? -5.626 7.330 -4.403 1.00 89.31 185 VAL A O 1
ATOM 1438 N N . ARG A 1 186 ? -5.257 9.532 -4.717 1.00 85.94 186 ARG A N 1
ATOM 1439 C CA . ARG A 1 186 ? -6.535 10.004 -4.167 1.00 85.94 186 ARG A CA 1
ATOM 1440 C C . ARG A 1 186 ? -7.729 9.622 -5.039 1.00 85.94 186 ARG A C 1
ATOM 1442 O O . ARG A 1 186 ? -8.788 9.301 -4.505 1.00 85.94 186 ARG A O 1
ATOM 1449 N N . HIS A 1 187 ? -7.578 9.655 -6.361 1.00 85.50 187 HIS A N 1
ATOM 1450 C CA . HIS A 1 187 ? -8.713 9.517 -7.273 1.00 85.50 187 HIS A CA 1
ATOM 1451 C C . HIS A 1 187 ? -8.827 8.127 -7.901 1.00 85.50 187 HIS A C 1
ATOM 1453 O O . HIS A 1 187 ? -9.948 7.619 -7.990 1.00 85.50 187 HIS A O 1
ATOM 1459 N N . GLU A 1 188 ? -7.706 7.504 -8.278 1.00 87.00 188 GLU A N 1
ATOM 1460 C CA . GLU A 1 188 ? -7.669 6.211 -8.976 1.00 87.00 188 GLU A CA 1
ATOM 1461 C C . GLU A 1 188 ? -7.290 5.041 -8.048 1.00 87.00 188 GLU A C 1
ATOM 1463 O O . GLU A 1 188 ? -7.964 4.013 -8.073 1.00 87.00 188 GLU A O 1
ATOM 1468 N N . TYR A 1 189 ? -6.254 5.169 -7.205 1.00 89.06 189 TYR A N 1
ATOM 1469 C CA . TYR A 1 189 ? -5.787 4.045 -6.369 1.00 89.06 189 TYR A CA 1
ATOM 1470 C C . TYR A 1 189 ? -6.742 3.707 -5.213 1.00 89.06 189 TYR A C 1
ATOM 1472 O O . TYR A 1 189 ? -7.023 2.529 -4.981 1.00 89.06 189 TYR A O 1
ATOM 1480 N N . ARG A 1 190 ? -7.231 4.731 -4.490 1.00 89.06 190 ARG A N 1
ATOM 1481 C CA . ARG A 1 190 ? -8.282 4.646 -3.450 1.00 89.06 190 ARG A CA 1
ATOM 1482 C C . ARG A 1 190 ? -8.131 3.465 -2.476 1.00 89.06 190 ARG A C 1
ATOM 1484 O O . ARG A 1 190 ? -9.049 2.680 -2.246 1.00 89.06 190 ARG A O 1
ATOM 1491 N N . ARG A 1 191 ? -6.942 3.337 -1.894 1.00 92.50 191 ARG A N 1
ATOM 1492 C CA . ARG A 1 191 ? -6.573 2.306 -0.909 1.00 92.50 191 ARG A CA 1
ATOM 1493 C C . ARG A 1 191 ? -5.853 2.949 0.277 1.00 92.50 191 ARG A C 1
ATOM 1495 O O . ARG A 1 191 ? -5.394 4.089 0.141 1.00 92.50 191 ARG A O 1
ATOM 1502 N N . PRO A 1 192 ? -5.722 2.244 1.418 1.00 94.62 192 PRO A N 1
ATOM 1503 C CA . PRO A 1 192 ? -5.021 2.771 2.583 1.00 94.62 192 PRO A CA 1
ATOM 1504 C C . PRO A 1 192 ? -3.648 3.329 2.206 1.00 94.62 192 PRO A C 1
ATOM 1506 O O . PRO A 1 192 ? -2.795 2.624 1.660 1.00 94.62 192 PRO A O 1
ATOM 1509 N N . THR A 1 193 ? -3.474 4.622 2.473 1.00 94.25 193 THR A N 1
ATOM 1510 C CA . THR A 1 193 ? -2.271 5.376 2.132 1.00 94.25 193 THR A CA 1
ATOM 1511 C C . THR A 1 193 ? -1.902 6.310 3.278 1.00 94.25 193 THR A C 1
ATOM 1513 O O . THR A 1 193 ? -2.769 6.963 3.854 1.00 94.25 193 THR A O 1
ATOM 1516 N N . LEU A 1 194 ? -0.611 6.406 3.582 1.00 93.69 194 LEU A N 1
ATOM 1517 C CA . LEU A 1 194 ? -0.031 7.403 4.473 1.00 93.69 194 LEU A CA 1
ATOM 1518 C C . LEU A 1 194 ? 0.824 8.371 3.648 1.00 93.69 194 LEU A C 1
ATOM 1520 O O . LEU A 1 194 ? 1.809 7.964 3.039 1.00 93.69 194 LEU A O 1
ATOM 1524 N N . ILE A 1 195 ? 0.459 9.651 3.634 1.00 91.94 195 ILE A N 1
ATOM 1525 C CA . ILE A 1 195 ? 1.246 10.702 2.976 1.00 91.94 195 ILE A CA 1
ATOM 1526 C C . ILE A 1 195 ? 2.084 11.410 4.039 1.00 91.94 195 ILE A C 1
ATOM 1528 O O . ILE A 1 195 ? 1.537 11.925 5.016 1.00 91.94 195 ILE A O 1
ATOM 1532 N N . LEU A 1 196 ? 3.399 11.445 3.839 1.00 91.62 196 LEU A N 1
ATOM 1533 C CA . LEU A 1 196 ? 4.345 12.175 4.675 1.00 91.62 196 LEU A CA 1
ATOM 1534 C C . LEU A 1 196 ? 4.916 13.342 3.862 1.00 91.62 196 LEU A C 1
ATOM 1536 O O . LEU A 1 196 ? 5.586 13.130 2.853 1.00 91.62 196 LEU A O 1
ATOM 1540 N N . ASN A 1 197 ? 4.627 14.571 4.299 1.00 90.19 197 ASN A N 1
ATOM 1541 C CA . ASN A 1 197 ? 5.059 15.792 3.618 1.00 90.19 197 ASN A CA 1
ATOM 1542 C C . ASN A 1 197 ? 6.496 16.148 4.017 1.00 90.19 197 ASN A C 1
ATOM 1544 O O . ASN A 1 197 ? 6.700 16.537 5.166 1.00 90.19 197 ASN A O 1
ATOM 1548 N N . ALA A 1 198 ? 7.450 16.017 3.090 1.00 83.75 198 ALA A N 1
ATOM 1549 C CA . ALA A 1 198 ? 8.874 16.323 3.279 1.00 83.75 198 ALA A CA 1
ATOM 1550 C C . ALA A 1 198 ? 9.431 15.902 4.665 1.00 83.75 198 ALA A C 1
ATOM 1552 O O . ALA A 1 198 ? 9.973 16.735 5.399 1.00 83.75 198 ALA A O 1
ATOM 1553 N N . PRO A 1 199 ? 9.255 14.633 5.088 1.00 88.69 199 PRO A N 1
ATOM 1554 C CA . PRO A 1 199 ? 9.678 14.207 6.414 1.00 88.69 199 PRO A CA 1
ATOM 1555 C C . PRO A 1 199 ? 11.207 14.125 6.495 1.00 88.69 199 PRO A C 1
ATOM 1557 O O . PRO A 1 199 ? 11.879 13.789 5.517 1.00 88.69 199 PRO A O 1
ATOM 1560 N N . SER A 1 200 ? 11.762 14.335 7.690 1.00 91.56 200 SER A N 1
ATOM 1561 C CA . SER A 1 200 ? 13.108 13.835 7.980 1.00 91.56 200 SER A CA 1
ATOM 1562 C C . SER A 1 200 ? 13.100 12.302 8.010 1.00 91.56 200 SER A C 1
ATOM 1564 O O . SER A 1 200 ? 12.066 11.684 8.288 1.00 91.56 200 SER A O 1
ATOM 1566 N N . ASP A 1 201 ? 14.255 11.675 7.770 1.00 92.31 201 ASP A N 1
ATOM 1567 C CA . ASP A 1 201 ? 14.388 10.213 7.826 1.00 92.31 201 ASP A CA 1
ATOM 1568 C C . ASP A 1 201 ? 13.922 9.658 9.189 1.00 92.31 201 ASP A C 1
ATOM 1570 O O . ASP A 1 201 ? 13.208 8.660 9.232 1.00 92.31 201 ASP A O 1
ATOM 1574 N N . GLU A 1 202 ? 14.251 10.335 10.294 1.00 94.06 202 GLU A N 1
ATOM 1575 C CA . GLU A 1 202 ? 13.851 9.938 11.652 1.00 94.06 202 GLU A CA 1
ATOM 1576 C C . GLU A 1 202 ? 12.326 9.943 11.834 1.00 94.06 202 GLU A C 1
ATOM 1578 O O . GLU A 1 202 ? 11.744 8.955 12.291 1.00 94.06 202 GLU A O 1
ATOM 1583 N N . VAL A 1 203 ? 11.659 11.025 11.414 1.00 93.56 203 VAL A N 1
ATOM 1584 C CA . VAL A 1 203 ? 10.197 11.141 11.499 1.00 93.56 203 VAL A CA 1
ATOM 1585 C C . VAL A 1 203 ? 9.524 10.099 10.611 1.00 93.56 203 VAL A C 1
ATOM 1587 O O . VAL A 1 203 ? 8.560 9.463 11.039 1.00 93.56 203 VAL A O 1
ATOM 1590 N N . ALA A 1 204 ? 10.036 9.878 9.398 1.00 93.75 204 ALA A N 1
ATOM 1591 C CA . ALA A 1 204 ? 9.492 8.873 8.496 1.00 93.75 204 ALA A CA 1
ATOM 1592 C C . ALA A 1 204 ? 9.625 7.457 9.071 1.00 93.75 204 ALA A C 1
ATOM 1594 O O . ALA A 1 204 ? 8.652 6.705 9.076 1.00 93.75 204 ALA A O 1
ATOM 1595 N N . VAL A 1 205 ? 10.796 7.101 9.608 1.00 95.50 205 VAL A N 1
ATOM 1596 C CA . VAL A 1 205 ? 11.024 5.797 10.250 1.00 95.50 205 VAL A CA 1
ATOM 1597 C C . VAL A 1 205 ? 10.076 5.600 11.432 1.00 95.50 205 VAL A C 1
ATOM 1599 O O . VAL A 1 205 ? 9.473 4.530 11.550 1.00 95.50 205 VAL A O 1
ATOM 1602 N N . MET A 1 206 ? 9.893 6.622 12.272 1.00 94.81 206 MET A N 1
ATOM 1603 C CA . MET A 1 206 ? 8.966 6.582 13.404 1.00 94.81 206 MET A CA 1
ATOM 1604 C C . MET A 1 206 ? 7.513 6.369 12.947 1.00 94.81 206 MET A C 1
ATOM 1606 O O . MET A 1 206 ? 6.847 5.451 13.427 1.00 94.81 206 MET A O 1
ATOM 1610 N N . GLU A 1 207 ? 7.020 7.179 12.006 1.00 94.94 207 GLU A N 1
ATOM 1611 C CA . GLU A 1 207 ? 5.636 7.113 11.512 1.00 94.94 207 GLU A CA 1
ATOM 1612 C C . GLU A 1 207 ? 5.331 5.789 10.806 1.00 94.94 207 GLU A C 1
ATOM 1614 O O . GLU A 1 207 ? 4.292 5.177 11.060 1.00 94.94 207 GLU A O 1
ATOM 1619 N N . ILE A 1 208 ? 6.246 5.309 9.960 1.00 95.00 208 ILE A N 1
ATOM 1620 C CA . ILE A 1 208 ? 6.091 4.028 9.263 1.00 95.00 208 ILE A CA 1
ATOM 1621 C C . ILE A 1 208 ? 6.100 2.882 10.274 1.00 95.00 208 ILE A C 1
ATOM 1623 O O . ILE A 1 208 ? 5.237 2.006 10.212 1.00 95.00 208 ILE A O 1
ATOM 1627 N N . SER A 1 209 ? 7.013 2.906 11.249 1.00 94.06 209 SER A N 1
ATOM 1628 C CA . SER A 1 209 ? 7.072 1.863 12.275 1.00 94.06 209 SER A CA 1
ATOM 1629 C C . SER A 1 209 ? 5.792 1.818 13.110 1.00 94.06 209 SER A C 1
ATOM 1631 O O . SER A 1 209 ? 5.238 0.740 13.338 1.00 94.06 209 SER A O 1
ATOM 1633 N N . ALA A 1 210 ? 5.272 2.985 13.501 1.00 92.88 210 ALA A N 1
ATOM 1634 C CA . ALA A 1 210 ? 4.005 3.099 14.215 1.00 92.88 210 ALA A CA 1
ATOM 1635 C C . ALA A 1 210 ? 2.818 2.611 13.368 1.00 92.88 210 ALA A C 1
ATOM 1637 O O . ALA A 1 210 ? 1.942 1.913 13.881 1.00 92.88 210 ALA A O 1
ATOM 1638 N N . ALA A 1 211 ? 2.789 2.929 12.070 1.00 93.69 211 ALA A N 1
ATOM 1639 C CA . ALA A 1 211 ? 1.757 2.445 11.158 1.00 93.69 211 ALA A CA 1
ATOM 1640 C C . ALA A 1 211 ? 1.779 0.914 11.042 1.00 93.69 211 ALA A C 1
ATOM 1642 O O . ALA A 1 211 ? 0.734 0.275 11.134 1.00 93.69 211 ALA A O 1
ATOM 1643 N N . MET A 1 212 ? 2.964 0.314 10.913 1.00 91.50 212 MET A N 1
ATOM 1644 C CA . MET A 1 212 ? 3.119 -1.140 10.826 1.00 91.50 212 MET A CA 1
ATOM 1645 C C . MET A 1 212 ? 2.674 -1.846 12.102 1.00 91.50 212 MET A C 1
ATOM 1647 O O . MET A 1 212 ? 1.967 -2.847 12.025 1.00 91.50 212 MET A O 1
ATOM 1651 N N . GLN A 1 213 ? 3.024 -1.311 13.272 1.00 90.44 213 GLN A N 1
ATOM 1652 C CA . GLN A 1 213 ? 2.544 -1.840 14.549 1.00 90.44 213 GLN A CA 1
ATOM 1653 C C . GLN A 1 213 ? 1.022 -1.722 14.679 1.00 90.44 213 GLN A C 1
ATOM 1655 O O . GLN A 1 213 ? 0.372 -2.673 15.102 1.00 90.44 213 GLN A O 1
ATOM 1660 N N . ALA A 1 214 ? 0.439 -0.599 14.255 1.00 91.81 214 ALA A N 1
ATOM 1661 C CA . ALA A 1 214 ? -1.001 -0.369 14.339 1.00 91.81 214 ALA A CA 1
ATOM 1662 C C . ALA A 1 214 ? -1.849 -1.274 13.423 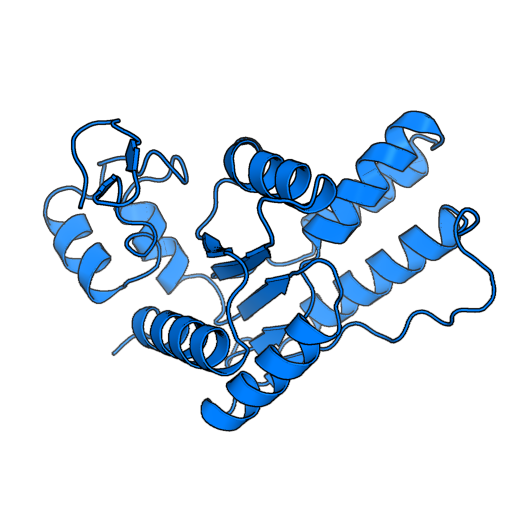1.00 91.81 214 ALA A C 1
ATOM 1664 O O . ALA A 1 214 ? -3.059 -1.384 13.643 1.00 91.81 214 ALA A O 1
ATOM 1665 N N . MET A 1 215 ? -1.237 -1.899 12.412 1.00 92.06 215 MET A N 1
ATOM 1666 C CA . MET A 1 215 ? -1.889 -2.854 11.509 1.00 92.06 215 MET A CA 1
ATOM 1667 C C . MET A 1 215 ? -1.842 -4.304 12.011 1.00 92.06 215 MET A C 1
ATOM 1669 O O . MET A 1 215 ? -2.649 -5.116 11.556 1.00 92.06 215 ME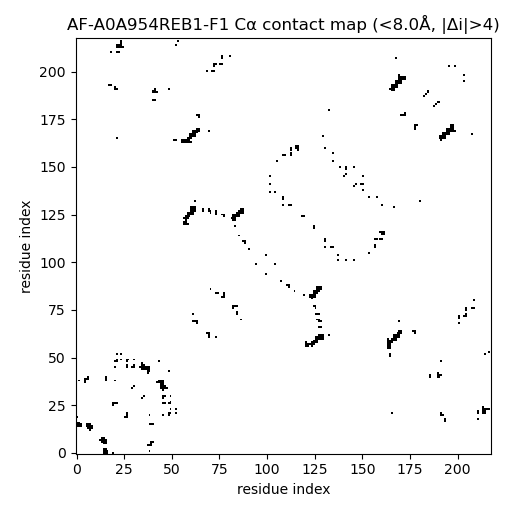T A O 1
ATOM 1673 N N . ARG A 1 216 ? -0.912 -4.651 12.916 1.00 83.75 216 ARG A N 1
ATOM 1674 C CA . ARG A 1 216 ? -0.719 -6.038 13.371 1.00 83.75 216 ARG A CA 1
ATOM 1675 C C . ARG A 1 216 ? -1.943 -6.550 14.133 1.00 83.75 216 ARG A C 1
ATOM 1677 O O . ARG A 1 216 ? -2.595 -5.808 14.869 1.00 83.75 216 ARG A O 1
ATOM 1684 N N . ARG A 1 217 ? -2.230 -7.845 13.977 1.00 77.31 217 ARG A N 1
ATOM 1685 C CA . ARG A 1 217 ? -3.131 -8.565 14.884 1.00 77.31 217 ARG A CA 1
ATOM 1686 C C . ARG A 1 217 ? -2.424 -8.729 16.233 1.00 77.31 217 ARG A C 1
ATOM 1688 O O . ARG A 1 217 ? -1.267 -9.145 16.255 1.00 77.31 217 ARG A O 1
ATOM 1695 N N . SER A 1 218 ? -3.106 -8.339 17.308 1.00 58.59 218 SER A N 1
ATOM 1696 C CA . SER A 1 218 ? -2.714 -8.590 18.702 1.00 58.59 218 SER A CA 1
ATOM 1697 C C . SER A 1 218 ? -2.831 -10.063 19.057 1.00 58.59 218 SER A C 1
ATOM 1699 O O . SER A 1 218 ? -3.852 -10.648 18.625 1.00 58.59 218 SER A O 1
#

Mean predicted aligned error: 6.77 Å

Sequence (218 aa):
LLHGQQIRDTPRLSLPHPRMAFRRFVLQPAAEVGGDMVDPQTGWTIARLLEHLDATPDYLAVSGHDGVQAQRIVRQVARALSCQLALRPPVSDAIGSSGQSMAANLESLSQLAELVASFDVRRCVISDFWFDSVWFKIRQLAFAIGNESDLQLLRNLKAKVAPPKLLVLLSDPSDAADVDLRDYVRHEYRRPTLILNAPSDEVAVMEISAAMQAMRRS